Protein AF-X0Y3W0-F1 (afdb_monomer)

Mean predicted aligned error: 3.77 Å

InterPro domains:
  IPR006680 Amidohydrolase-related [PF04909] (28-162)
  IPR032466 Metal-dependent hydrolase [SSF51556] (11-227)

Structure (mmCIF, N/CA/C/O backbone):
data_AF-X0Y3W0-F1
#
_entry.id   AF-X0Y3W0-F1
#
loop_
_atom_site.group_PDB
_atom_site.id
_atom_site.type_symbol
_atom_site.label_atom_id
_atom_site.label_alt_id
_atom_site.label_comp_id
_atom_site.label_asym_id
_atom_site.label_entity_id
_atom_site.label_seq_id
_atom_site.pdbx_PDB_ins_code
_atom_site.Cartn_x
_atom_site.Cartn_y
_atom_site.Cartn_z
_atom_site.occupancy
_atom_site.B_iso_or_equiv
_atom_site.auth_seq_id
_atom_site.auth_comp_id
_atom_site.auth_asym_id
_atom_site.auth_atom_id
_atom_site.pdbx_PDB_model_num
ATOM 1 N N . GLN A 1 1 ? -29.148 -16.672 0.319 1.00 34.66 1 GLN A N 1
ATOM 2 C CA . GLN A 1 1 ? -28.284 -17.815 0.669 1.00 34.66 1 GLN A CA 1
ATOM 3 C C . GLN A 1 1 ? -26.847 -17.320 0.646 1.00 34.66 1 GLN A C 1
ATOM 5 O O . GLN A 1 1 ? -26.258 -17.212 -0.419 1.00 34.66 1 GLN A O 1
ATOM 10 N N . SER A 1 2 ? -26.332 -16.886 1.795 1.00 38.25 2 SER A N 1
ATOM 11 C CA . SER A 1 2 ? -24.936 -16.482 1.954 1.00 38.25 2 SER A CA 1
ATOM 12 C C . SER A 1 2 ? -24.096 -17.747 2.081 1.00 38.25 2 SE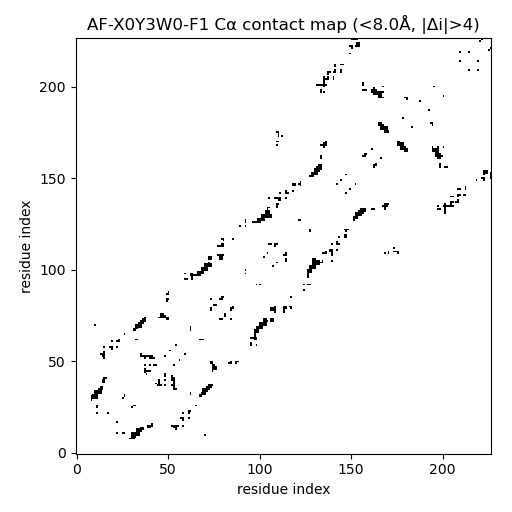R A C 1
ATOM 14 O O . SER A 1 2 ? -24.050 -18.354 3.150 1.00 38.25 2 SER A O 1
ATOM 16 N N . GLY A 1 3 ? -23.489 -18.183 0.979 1.00 35.81 3 GLY A N 1
ATOM 17 C CA . GLY A 1 3 ? -22.426 -19.175 1.046 1.00 35.81 3 GLY A CA 1
ATOM 18 C C . GLY A 1 3 ? -21.292 -18.590 1.878 1.00 35.81 3 GLY A C 1
ATOM 19 O O . GLY A 1 3 ? -20.652 -17.629 1.456 1.00 35.81 3 GLY A O 1
ATOM 20 N N . SER A 1 4 ? -21.087 -19.130 3.075 1.00 45.75 4 SER A N 1
ATOM 21 C CA . SER A 1 4 ? -19.921 -18.871 3.909 1.00 45.75 4 SER A CA 1
ATOM 22 C C . SER A 1 4 ? -18.693 -19.489 3.239 1.00 45.75 4 SER A C 1
ATOM 24 O O . SER A 1 4 ? -18.213 -20.544 3.646 1.00 45.75 4 SER A O 1
ATOM 26 N N . ASN A 1 5 ? -18.192 -18.858 2.180 1.00 46.72 5 ASN A N 1
ATOM 27 C CA . ASN A 1 5 ? -16.811 -19.073 1.779 1.00 46.72 5 ASN A CA 1
ATOM 28 C C . ASN A 1 5 ? -15.950 -18.354 2.818 1.00 46.72 5 ASN A C 1
ATOM 30 O O . ASN A 1 5 ? -15.771 -17.141 2.755 1.00 46.72 5 ASN A O 1
ATOM 34 N N . SER A 1 6 ? -15.448 -19.113 3.793 1.00 60.16 6 SER A N 1
ATOM 35 C CA . SER A 1 6 ? -14.637 -18.636 4.924 1.00 60.16 6 SER A CA 1
ATOM 36 C C . SER A 1 6 ? -13.323 -17.957 4.525 1.00 60.16 6 SER A C 1
ATOM 38 O O . SER A 1 6 ? -12.619 -17.457 5.392 1.00 60.16 6 SER A O 1
ATOM 40 N N . ASN A 1 7 ? -12.986 -17.939 3.231 1.00 69.62 7 ASN A N 1
ATOM 41 C CA . ASN A 1 7 ? -11.697 -17.479 2.716 1.00 69.62 7 ASN A CA 1
ATOM 42 C C . ASN A 1 7 ? -11.820 -16.211 1.853 1.00 69.62 7 ASN A C 1
ATOM 44 O O . ASN A 1 7 ? -10.892 -15.875 1.123 1.00 69.62 7 ASN A O 1
ATOM 48 N N . THR A 1 8 ? -12.963 -15.517 1.872 1.00 79.31 8 THR A N 1
ATOM 49 C CA . THR A 1 8 ? -13.121 -14.239 1.164 1.00 79.31 8 THR A CA 1
ATOM 50 C C . THR A 1 8 ? -13.409 -13.120 2.151 1.00 79.31 8 THR A C 1
ATOM 52 O O . THR A 1 8 ? -14.445 -13.099 2.808 1.00 79.31 8 THR A O 1
ATOM 55 N N . ALA A 1 9 ? -12.480 -12.174 2.214 1.00 87.75 9 ALA A N 1
ATOM 56 C CA . ALA A 1 9 ? -12.571 -10.948 2.986 1.00 87.75 9 ALA A CA 1
ATOM 57 C C . ALA A 1 9 ? -12.855 -9.765 2.053 1.00 87.75 9 ALA A C 1
ATOM 59 O O . ALA A 1 9 ? -12.397 -9.732 0.909 1.00 87.75 9 ALA A O 1
ATOM 60 N N . CYS A 1 10 ? -13.587 -8.768 2.542 1.00 93.19 10 CYS A N 1
ATOM 61 C CA . CYS A 1 10 ? -13.769 -7.506 1.834 1.00 93.19 10 CYS A CA 1
ATOM 62 C C . CYS A 1 10 ? -13.607 -6.326 2.790 1.00 93.19 10 CYS A C 1
ATOM 64 O O . CYS A 1 10 ? -13.924 -6.418 3.977 1.00 93.19 10 CYS A O 1
ATOM 66 N N . TYR A 1 11 ? -13.109 -5.211 2.258 1.00 96.00 11 TYR A N 1
ATOM 67 C CA . TYR A 1 11 ? -13.002 -3.955 2.991 1.00 96.00 11 TYR A CA 1
ATOM 68 C C . TYR A 1 11 ? -14.198 -3.064 2.677 1.00 96.00 11 TYR A C 1
ATOM 70 O O . TYR A 1 11 ? -14.646 -2.983 1.531 1.00 96.00 11 TYR A O 1
ATOM 78 N N . TYR A 1 12 ? -14.705 -2.379 3.694 1.00 97.69 12 TYR A N 1
ATOM 79 C CA . TYR A 1 12 ? -15.799 -1.437 3.545 1.00 97.69 12 TYR A CA 1
ATOM 80 C C . TYR A 1 12 ? -15.253 -0.103 3.025 1.00 97.69 12 TYR A C 1
ATOM 82 O O . TYR A 1 12 ? -14.356 0.488 3.629 1.00 97.69 12 TYR A O 1
ATOM 90 N N . LEU A 1 13 ? -15.761 0.360 1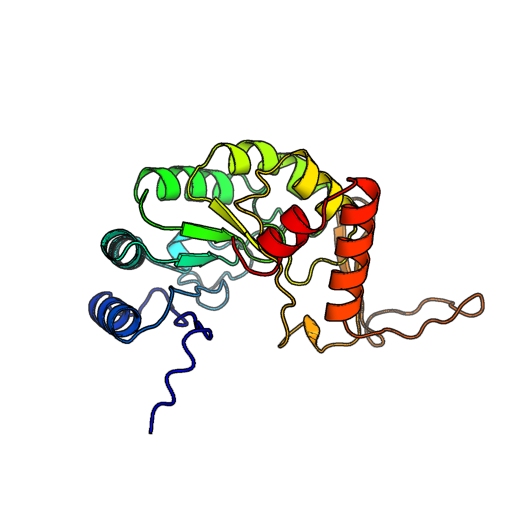.882 1.00 97.31 13 LEU A N 1
ATOM 91 C CA . LEU A 1 13 ? -15.395 1.661 1.325 1.00 97.31 13 LEU A CA 1
ATOM 92 C C . LEU A 1 13 ? -15.916 2.767 2.244 1.00 97.31 13 LEU A C 1
ATOM 94 O O . LEU A 1 13 ? -17.113 2.809 2.523 1.00 97.31 13 LEU A O 1
ATOM 98 N N . VAL A 1 14 ? -15.032 3.664 2.684 1.00 97.56 14 VAL A N 1
ATOM 99 C CA . VAL A 1 14 ? -15.401 4.754 3.597 1.00 97.56 14 VAL A CA 1
ATOM 100 C C . VAL A 1 14 ? -15.043 6.125 3.052 1.00 97.56 14 VAL A C 1
ATOM 102 O O . VAL A 1 14 ? -14.103 6.286 2.271 1.00 97.56 14 VAL A O 1
ATOM 105 N N . ASN A 1 15 ? -15.796 7.118 3.512 1.00 96.94 15 ASN A N 1
ATOM 106 C CA . ASN A 1 15 ? -15.501 8.534 3.351 1.00 96.94 15 ASN A CA 1
ATOM 107 C C . ASN A 1 15 ? -15.607 9.233 4.727 1.00 96.94 15 ASN A C 1
ATOM 109 O O . ASN A 1 15 ? -16.266 8.709 5.635 1.00 96.94 15 ASN A O 1
ATOM 113 N N . PRO A 1 16 ? -14.989 10.410 4.909 1.00 97.00 16 PRO A N 1
ATOM 114 C CA . PRO A 1 16 ? -14.890 11.071 6.212 1.00 97.00 16 PRO A CA 1
ATOM 115 C C . PRO A 1 16 ? -16.226 11.602 6.759 1.00 97.00 16 PRO A C 1
ATOM 117 O O . PRO A 1 16 ? -16.278 12.007 7.914 1.00 97.00 16 PRO A O 1
ATOM 120 N N . GLN A 1 17 ? -17.302 11.617 5.964 1.00 97.12 17 GLN A N 1
ATOM 121 C CA . GLN A 1 17 ? -18.634 12.059 6.399 1.00 97.12 17 GLN A CA 1
ATOM 122 C C . GLN A 1 17 ? -19.494 10.906 6.940 1.00 97.12 17 GLN A C 1
ATOM 124 O O . GLN A 1 17 ? -20.590 11.141 7.444 1.00 97.12 17 GLN A O 1
ATOM 129 N N . MET A 1 18 ? -19.036 9.656 6.812 1.00 97.81 18 MET A N 1
ATOM 130 C CA . MET A 1 18 ? -19.793 8.496 7.280 1.00 97.81 18 MET A CA 1
ATOM 131 C C . MET A 1 18 ? -19.819 8.415 8.804 1.00 97.81 18 MET A C 1
ATOM 133 O O . MET A 1 18 ? -18.784 8.503 9.462 1.00 97.81 18 MET A O 1
ATOM 137 N N . ASP A 1 19 ? -21.009 8.161 9.341 1.00 97.88 19 ASP A N 1
ATOM 138 C CA . ASP A 1 19 ? -21.236 7.961 10.768 1.00 97.88 19 ASP A CA 1
ATOM 139 C C . ASP A 1 19 ? -20.439 6.749 11.317 1.00 97.88 19 ASP A C 1
ATOM 141 O O . ASP A 1 19 ? -20.535 5.646 10.753 1.00 97.88 19 ASP A O 1
ATOM 145 N N . PRO A 1 20 ? -19.696 6.901 12.434 1.00 98.00 20 PRO A N 1
ATOM 146 C CA . PRO A 1 20 ? -18.958 5.805 13.066 1.00 98.00 20 PRO A CA 1
ATOM 147 C C . PRO A 1 20 ? -19.832 4.600 13.450 1.00 98.00 20 PRO A C 1
ATOM 149 O O . PRO A 1 20 ? -19.380 3.456 13.362 1.00 98.00 20 PRO A O 1
ATOM 152 N N . GLY A 1 21 ? -21.100 4.814 13.819 1.00 98.19 21 GLY A N 1
ATOM 153 C CA . GLY A 1 21 ? -22.042 3.733 14.130 1.00 98.19 21 GLY A CA 1
ATOM 154 C C . GLY A 1 21 ? -22.390 2.870 12.913 1.00 98.19 21 GLY A C 1
ATOM 155 O O . GLY A 1 21 ? -22.538 1.650 13.025 1.00 98.19 21 GLY A O 1
ATOM 156 N N . THR A 1 22 ? -22.471 3.475 11.729 1.00 97.81 22 THR A N 1
ATOM 157 C CA . THR A 1 22 ? -22.646 2.756 10.457 1.00 97.81 22 THR A CA 1
ATOM 158 C C . THR A 1 22 ? -21.415 1.920 10.115 1.00 97.81 22 THR A C 1
ATOM 160 O O . THR A 1 22 ? -21.550 0.761 9.720 1.00 97.81 22 THR A O 1
ATOM 163 N N . ILE A 1 23 ? -20.221 2.476 10.326 1.00 98.25 23 ILE A N 1
ATOM 164 C CA . ILE A 1 23 ? -18.946 1.774 10.129 1.00 98.25 23 ILE A CA 1
ATOM 165 C C . ILE A 1 23 ? -18.820 0.578 11.076 1.00 98.25 23 ILE A C 1
ATOM 167 O O . ILE A 1 23 ? -18.512 -0.523 10.620 1.00 98.25 23 ILE A O 1
ATOM 171 N N . ARG A 1 24 ? -19.146 0.754 12.363 1.00 98.50 24 ARG A N 1
ATOM 172 C CA . ARG A 1 24 ? -19.161 -0.336 13.350 1.00 98.50 24 ARG A CA 1
ATOM 173 C C . ARG A 1 24 ? -20.054 -1.487 12.893 1.00 98.50 24 ARG A C 1
ATOM 175 O O . ARG A 1 24 ? -19.597 -2.622 12.809 1.00 98.50 24 ARG A O 1
ATOM 182 N N . LYS A 1 25 ? -21.294 -1.178 12.500 1.00 98.19 25 LYS A N 1
ATOM 183 C CA . LYS A 1 25 ? -22.244 -2.178 11.985 1.00 98.19 25 LYS A CA 1
ATOM 184 C C . LYS A 1 25 ? -21.728 -2.889 10.735 1.00 98.19 25 LYS A C 1
ATOM 186 O O . LYS A 1 25 ? -22.046 -4.058 10.543 1.00 98.19 25 LYS A O 1
ATOM 191 N N . ALA A 1 26 ? -20.988 -2.209 9.858 1.00 97.31 26 ALA A N 1
ATOM 192 C CA . ALA A 1 26 ? -20.392 -2.846 8.686 1.00 97.31 26 ALA A CA 1
ATOM 193 C C . ALA A 1 26 ? -19.321 -3.866 9.102 1.00 97.31 26 ALA A C 1
ATOM 195 O O . ALA A 1 26 ? -19.385 -5.019 8.683 1.00 97.31 26 ALA A O 1
ATOM 196 N N . LEU A 1 27 ? -18.394 -3.485 9.981 1.00 97.06 27 LEU A N 1
ATOM 197 C CA . LEU A 1 27 ? -17.348 -4.388 10.472 1.00 97.06 27 LEU A CA 1
ATOM 198 C C . LEU A 1 27 ? -17.937 -5.599 11.220 1.00 97.06 27 LEU A C 1
ATOM 200 O O . LEU A 1 27 ? -17.580 -6.736 10.925 1.00 97.06 27 LEU A O 1
ATOM 204 N N . GLU A 1 28 ? -18.937 -5.389 12.079 1.00 96.00 28 GLU A N 1
ATOM 205 C CA . GLU A 1 28 ? -19.652 -6.469 12.787 1.00 96.00 28 GLU A CA 1
ATOM 206 C C . GLU A 1 28 ? -20.421 -7.418 11.850 1.00 96.00 28 GLU A C 1
ATOM 208 O O . GLU A 1 28 ? -20.660 -8.576 12.189 1.00 96.00 28 GLU A O 1
ATOM 213 N N . ARG A 1 29 ? -20.792 -6.961 10.646 1.00 94.44 29 ARG A N 1
ATOM 214 C CA . ARG A 1 29 ? -21.433 -7.789 9.607 1.00 94.44 29 ARG A CA 1
ATOM 215 C C . ARG A 1 29 ? -20.446 -8.640 8.803 1.00 94.44 29 ARG A C 1
ATOM 217 O O . ARG A 1 29 ? -20.887 -9.372 7.918 1.00 94.44 29 ARG A O 1
ATOM 224 N N . GLY A 1 30 ? -19.148 -8.557 9.093 1.00 93.94 30 GLY A N 1
ATOM 225 C CA . GLY A 1 30 ? -18.118 -9.411 8.499 1.00 93.94 30 GLY A CA 1
ATOM 226 C C . GLY A 1 30 ? -17.189 -8.722 7.499 1.00 93.94 30 GLY A C 1
ATOM 227 O O . GLY A 1 30 ? -16.416 -9.409 6.835 1.00 93.94 30 GLY A O 1
ATOM 228 N N . PHE A 1 31 ? -17.226 -7.390 7.376 1.00 96.88 31 PHE A N 1
ATOM 229 C CA . PHE A 1 31 ? -16.164 -6.674 6.661 1.00 96.88 31 PHE A CA 1
ATOM 230 C C . PHE A 1 31 ? -14.860 -6.742 7.465 1.00 96.88 31 PHE A C 1
ATOM 232 O O . PHE A 1 31 ? -14.848 -6.523 8.673 1.00 96.88 31 PHE A O 1
ATOM 239 N N . SER A 1 32 ? -13.743 -7.000 6.790 1.00 96.19 32 SER A N 1
ATOM 240 C CA . SER A 1 32 ? -12.442 -7.230 7.437 1.00 96.19 32 SER A CA 1
ATOM 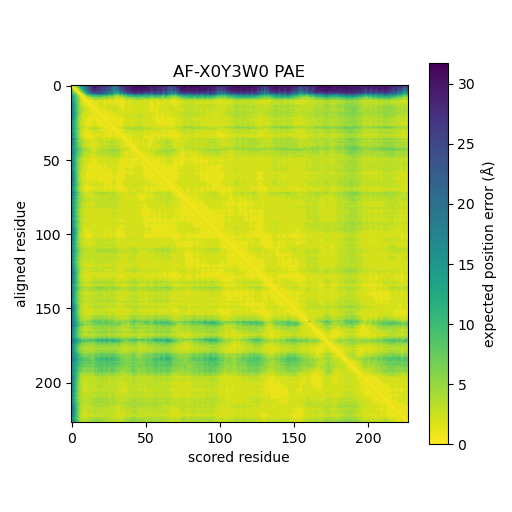241 C C . SER A 1 32 ? -11.677 -5.948 7.764 1.00 96.19 32 SER A C 1
ATOM 243 O O . SER A 1 32 ? -10.553 -6.010 8.257 1.00 96.19 32 SER A O 1
ATOM 245 N N . GLY A 1 33 ? -12.256 -4.788 7.460 1.00 97.81 33 GLY A N 1
ATOM 246 C CA . GLY A 1 33 ? -11.642 -3.490 7.686 1.00 97.81 33 GLY A CA 1
ATOM 247 C C . GLY A 1 33 ? -12.216 -2.410 6.783 1.00 97.81 33 GLY A C 1
ATOM 248 O O . GLY A 1 33 ? -13.216 -2.620 6.092 1.00 97.81 33 GLY A O 1
ATOM 249 N N . LEU A 1 34 ? -11.552 -1.261 6.763 1.00 98.50 34 LEU A N 1
ATOM 250 C CA . LEU A 1 34 ? -11.954 -0.086 6.001 1.00 98.50 34 LEU A CA 1
ATOM 251 C C . LEU A 1 34 ? -10.995 0.193 4.851 1.00 98.50 34 LEU A C 1
ATOM 253 O O . LEU A 1 34 ? -9.788 -0.048 4.930 1.00 98.50 34 LEU A O 1
ATOM 257 N N . LYS A 1 35 ? -11.546 0.768 3.787 1.00 97.75 35 LYS A N 1
ATOM 258 C CA . LYS A 1 35 ? -10.800 1.238 2.627 1.00 97.75 35 LYS A CA 1
ATOM 259 C C . LYS A 1 35 ? -11.099 2.720 2.381 1.00 97.75 35 LYS A C 1
ATOM 261 O O . LYS A 1 35 ? -12.033 3.035 1.644 1.00 97.75 35 LYS A O 1
ATOM 266 N N . PRO A 1 36 ? -10.335 3.643 2.989 1.00 97.44 36 PRO A N 1
ATOM 267 C CA . PRO A 1 36 ? -10.385 5.052 2.624 1.00 97.44 36 PRO A CA 1
ATOM 268 C C . PRO A 1 36 ? -9.638 5.305 1.307 1.00 97.44 36 PRO A C 1
ATOM 270 O O . PRO A 1 36 ? -8.671 4.613 0.970 1.00 97.44 36 PRO A O 1
ATOM 273 N N . TYR A 1 37 ? -10.062 6.330 0.569 1.00 94.38 37 TYR A N 1
ATOM 274 C CA . TYR A 1 37 ? -9.392 6.787 -0.650 1.00 94.38 37 TYR A CA 1
ATOM 275 C C . TYR A 1 37 ? -9.238 8.305 -0.654 1.00 94.38 37 TYR A C 1
ATOM 277 O O . TYR A 1 37 ? -10.172 9.029 -0.325 1.00 94.38 37 TYR A O 1
ATOM 285 N N . ARG A 1 38 ? -8.101 8.784 -1.173 1.00 95.25 38 ARG A N 1
ATOM 286 C CA . ARG A 1 38 ? -7.814 10.215 -1.393 1.00 95.25 38 ARG A CA 1
ATOM 287 C C . ARG A 1 38 ? -8.871 10.963 -2.211 1.00 95.25 38 ARG A C 1
ATOM 289 O O . ARG A 1 38 ? -9.030 12.165 -2.052 1.00 95.25 38 ARG A O 1
ATOM 296 N N . PHE A 1 39 ? -9.628 10.254 -3.052 1.00 94.62 39 PHE A N 1
ATOM 297 C CA . PHE A 1 39 ? -10.747 10.823 -3.812 1.00 94.62 39 PHE A CA 1
ATOM 298 C C . PHE A 1 39 ? -11.910 11.295 -2.930 1.00 94.62 39 PHE A C 1
ATOM 300 O O . PHE A 1 39 ? -12.685 12.139 -3.362 1.00 94.62 39 PHE A O 1
ATOM 307 N N . PHE A 1 40 ? -12.016 10.775 -1.707 1.00 96.12 40 PHE A N 1
ATOM 308 C CA . PHE A 1 40 ? -13.005 11.187 -0.714 1.00 96.12 40 PHE A CA 1
ATOM 309 C C . PHE A 1 40 ? -12.441 12.169 0.313 1.00 96.12 40 PHE A C 1
ATOM 311 O O . PHE A 1 40 ? -13.063 12.375 1.352 1.00 96.12 40 PHE A O 1
ATOM 318 N N . SER A 1 41 ? -11.266 12.757 0.056 1.00 96.62 41 SER A N 1
ATOM 319 C CA . SER A 1 41 ? -10.692 13.758 0.951 1.00 96.62 41 SER A CA 1
ATOM 320 C C . SER A 1 41 ? -11.707 14.862 1.242 1.00 96.62 41 SER A C 1
ATOM 322 O O . SER A 1 41 ? -12.230 15.490 0.318 1.00 96.62 41 SER A O 1
ATOM 324 N N . LYS A 1 42 ? -11.929 15.160 2.525 1.00 96.25 42 LYS A N 1
ATOM 325 C CA . LYS A 1 42 ? -12.803 16.268 2.944 1.00 96.25 42 LYS A CA 1
ATOM 326 C C . LYS A 1 42 ? -12.309 17.641 2.472 1.00 96.25 42 LYS A C 1
ATOM 328 O O . LYS A 1 42 ? -13.093 18.581 2.438 1.00 96.25 42 LYS A O 1
ATOM 333 N N . THR A 1 43 ? -11.027 17.763 2.114 1.00 95.69 43 THR A N 1
ATOM 334 C CA . THR A 1 43 ? -10.443 19.002 1.573 1.00 95.69 43 THR A CA 1
ATOM 335 C C . THR A 1 43 ? -10.697 19.177 0.076 1.00 95.69 43 THR A C 1
ATOM 337 O O . THR A 1 43 ? -10.478 20.261 -0.453 1.00 95.69 43 THR A O 1
ATOM 340 N N . GLY A 1 44 ? -11.104 18.115 -0.630 1.00 94.31 44 GLY A N 1
ATOM 341 C CA . GLY A 1 44 ? -11.173 18.076 -2.094 1.00 94.31 44 GLY A CA 1
ATOM 342 C C . GLY A 1 44 ? -9.811 17.942 -2.796 1.00 94.31 44 GLY A C 1
ATOM 343 O O . GLY A 1 44 ? -9.770 17.540 -3.958 1.00 94.31 44 GLY A O 1
ATOM 344 N N . ASP A 1 45 ? -8.692 18.197 -2.107 1.00 96.19 45 ASP A N 1
ATOM 345 C CA . ASP A 1 45 ? -7.344 18.028 -2.660 1.00 96.19 45 ASP A CA 1
ATOM 346 C C . ASP A 1 45 ? -6.884 16.572 -2.531 1.00 96.19 45 ASP A C 1
ATOM 348 O O . ASP A 1 45 ? -6.248 16.164 -1.558 1.00 96.19 45 ASP A O 1
ATOM 352 N N . ARG A 1 46 ? -7.190 15.770 -3.550 1.00 95.50 46 ARG A N 1
ATOM 353 C CA . ARG A 1 46 ? -6.780 14.362 -3.603 1.00 95.50 46 ARG A CA 1
ATOM 354 C C . ARG A 1 46 ? -5.265 14.162 -3.692 1.00 95.50 46 ARG A C 1
ATOM 356 O O . ARG A 1 46 ? -4.826 13.029 -3.515 1.00 95.50 46 ARG A O 1
ATOM 363 N N . ASP A 1 47 ? -4.485 15.177 -4.054 1.00 96.44 47 ASP A N 1
ATOM 364 C CA . ASP A 1 47 ? -3.059 15.040 -4.366 1.00 96.44 47 ASP A CA 1
ATOM 365 C C . ASP A 1 47 ? -2.163 15.514 -3.211 1.00 96.44 47 ASP A C 1
ATOM 367 O O . ASP A 1 47 ? -1.024 15.053 -3.130 1.00 96.44 47 ASP A O 1
ATOM 371 N N . ASN A 1 48 ? -2.690 16.300 -2.257 1.00 97.50 48 ASN A N 1
ATOM 372 C CA . ASN A 1 48 ? -1.977 16.696 -1.032 1.00 97.50 48 ASN A CA 1
ATOM 373 C C . ASN A 1 48 ? -2.705 16.434 0.302 1.00 97.50 48 ASN A C 1
ATOM 375 O O . ASN A 1 48 ? -2.192 16.845 1.347 1.00 97.50 48 ASN A O 1
ATOM 379 N N . CYS A 1 49 ? -3.854 15.751 0.319 1.00 97.50 49 CYS A N 1
ATOM 380 C CA . CYS A 1 49 ? -4.582 15.473 1.565 1.00 97.50 49 CYS A CA 1
ATOM 381 C C . CYS A 1 49 ? -3.796 14.646 2.600 1.00 97.50 49 CYS A C 1
ATOM 383 O O . CYS A 1 49 ? -2.953 13.809 2.267 1.00 97.50 49 CYS A O 1
ATOM 385 N N . ARG A 1 50 ? -4.130 14.854 3.873 1.00 98.00 50 ARG A N 1
ATOM 386 C CA . ARG A 1 50 ? -3.624 14.113 5.036 1.00 98.00 50 ARG A CA 1
ATOM 387 C C . ARG A 1 50 ? -4.362 12.782 5.188 1.00 98.00 50 ARG A C 1
ATOM 389 O O . ARG A 1 50 ? -5.439 12.585 4.618 1.00 98.00 50 ARG A O 1
ATOM 396 N N . ILE A 1 51 ? -3.836 11.870 6.008 1.00 98.25 51 ILE A N 1
ATOM 397 C CA . ILE A 1 51 ? -4.527 10.598 6.296 1.00 98.25 51 ILE A CA 1
ATOM 398 C C . ILE A 1 51 ? -5.905 10.877 6.915 1.00 98.25 51 ILE A C 1
ATOM 400 O O . ILE A 1 51 ? -6.913 10.316 6.478 1.00 98.25 51 ILE A O 1
ATOM 404 N N . THR A 1 52 ? -5.964 11.826 7.852 1.00 98.00 52 THR A N 1
ATOM 405 C CA . THR A 1 52 ? -7.190 12.200 8.573 1.00 98.00 52 THR A CA 1
ATOM 406 C C . THR A 1 52 ? -8.175 13.062 7.773 1.00 98.00 52 THR A C 1
ATOM 408 O O . THR A 1 52 ? -9.251 13.430 8.263 1.00 98.00 52 THR A O 1
ATOM 411 N N . ASP A 1 53 ? -7.837 13.386 6.525 1.00 98.12 53 ASP A N 1
ATOM 412 C CA . ASP A 1 53 ? -8.778 13.974 5.573 1.00 98.12 53 ASP A CA 1
ATOM 413 C C . ASP A 1 53 ? -9.586 12.902 4.839 1.00 98.12 53 ASP A C 1
ATOM 415 O O . ASP A 1 53 ? -10.679 13.198 4.360 1.00 98.12 53 ASP A O 1
ATOM 419 N N . MET A 1 54 ? -9.069 11.671 4.762 1.00 98.12 54 MET A N 1
ATOM 420 C CA . MET A 1 54 ? -9.716 10.533 4.098 1.00 98.12 54 MET A CA 1
ATOM 421 C C . MET A 1 54 ? -10.515 9.655 5.070 1.00 98.12 54 MET A C 1
ATOM 423 O O . MET A 1 54 ? -11.462 8.989 4.656 1.00 98.12 54 MET A O 1
ATOM 427 N N . ILE A 1 55 ? -10.109 9.624 6.342 1.00 98.38 55 ILE A N 1
ATOM 428 C CA . ILE A 1 55 ? -10.731 8.843 7.416 1.00 98.38 55 ILE A CA 1
ATOM 429 C C . ILE A 1 55 ? -10.583 9.593 8.743 1.00 98.38 55 ILE A C 1
ATOM 431 O O . ILE A 1 55 ? -9.485 10.011 9.095 1.00 98.38 55 ILE A O 1
ATOM 435 N N . THR A 1 56 ? -11.667 9.816 9.481 1.00 98.38 56 THR A N 1
ATOM 436 C CA . THR A 1 56 ? -11.593 10.604 10.726 1.00 98.38 56 THR A CA 1
ATOM 437 C C . THR A 1 56 ? -11.050 9.772 11.885 1.00 98.38 56 THR A C 1
ATOM 439 O O . THR A 1 56 ? -11.116 8.548 11.879 1.00 98.38 56 THR A O 1
ATOM 442 N N . GLU A 1 57 ? -10.539 10.427 12.926 1.00 98.62 57 GLU A N 1
ATOM 443 C CA . GLU A 1 57 ? -10.067 9.720 14.122 1.00 98.62 57 GLU A CA 1
ATOM 444 C C . GLU A 1 57 ? -11.179 8.965 14.863 1.00 98.62 57 GLU A C 1
ATOM 446 O O . GLU A 1 57 ? -10.928 7.890 15.394 1.00 98.62 57 GLU A O 1
ATOM 451 N N . GLU A 1 58 ? -12.417 9.458 14.823 1.00 98.50 58 GLU A N 1
ATOM 452 C CA . GLU A 1 58 ? -13.583 8.735 15.348 1.00 98.50 58 GLU A CA 1
ATOM 453 C C . GLU A 1 58 ? -13.820 7.424 14.586 1.00 98.50 58 GLU A C 1
ATOM 455 O O . GLU A 1 58 ? -14.120 6.395 15.186 1.00 98.50 58 GLU A O 1
ATOM 460 N N . GLN A 1 59 ? -13.633 7.436 13.262 1.00 98.69 59 GLN A N 1
ATOM 461 C CA . GLN A 1 59 ? -13.727 6.233 12.437 1.00 98.69 59 GLN A CA 1
ATOM 462 C C . GLN A 1 59 ? -12.564 5.273 12.714 1.00 98.69 59 GLN A C 1
ATOM 464 O O . GLN A 1 59 ? -12.791 4.070 12.811 1.00 98.69 59 GLN A O 1
ATOM 469 N N . ILE A 1 60 ? -11.337 5.783 12.882 1.00 98.81 60 ILE A N 1
ATOM 470 C CA . ILE A 1 60 ? -10.165 4.962 13.238 1.00 98.81 60 ILE A CA 1
ATOM 471 C C . ILE A 1 60 ? -10.362 4.309 14.611 1.00 98.81 60 ILE A C 1
ATOM 473 O O . ILE A 1 60 ? -10.087 3.122 14.747 1.00 98.81 60 ILE A O 1
ATOM 477 N N . SER A 1 61 ? -10.912 5.030 15.592 1.00 98.81 61 SER A N 1
ATOM 478 C CA . SER A 1 61 ? -11.220 4.482 16.919 1.00 98.81 61 SER A CA 1
ATOM 479 C C . SER A 1 61 ? -12.158 3.276 16.848 1.00 98.81 61 SER A C 1
ATOM 481 O O . SER A 1 61 ? -11.972 2.318 17.585 1.00 98.81 61 SER A O 1
ATOM 483 N N . VAL A 1 62 ? -13.136 3.273 15.933 1.00 98.69 62 VAL A N 1
ATOM 484 C CA . VAL A 1 62 ? -14.004 2.100 15.726 1.00 98.69 62 VAL A CA 1
ATOM 485 C C . VAL A 1 62 ? -13.217 0.902 15.190 1.00 98.69 62 VAL A C 1
ATOM 487 O O . VAL A 1 62 ? -13.499 -0.234 15.568 1.00 98.69 62 VAL A O 1
ATOM 490 N N . VAL A 1 63 ? -12.244 1.134 14.305 1.00 98.62 63 VAL A N 1
ATOM 491 C CA . VAL A 1 63 ? -11.376 0.065 13.784 1.00 98.62 63 VAL A CA 1
ATOM 492 C C . VAL A 1 63 ? -10.471 -0.486 14.883 1.00 98.62 63 VAL A C 1
ATOM 494 O O . VAL A 1 63 ? -10.281 -1.699 14.935 1.00 98.62 63 VAL A O 1
ATOM 497 N N . ASP A 1 64 ? -9.949 0.388 15.746 1.00 98.81 64 ASP A N 1
ATOM 498 C CA . ASP A 1 64 ? -9.103 0.034 16.890 1.00 98.81 64 ASP A CA 1
ATOM 499 C C . ASP A 1 64 ? -9.867 -0.840 17.889 1.00 98.81 64 ASP A C 1
ATOM 501 O O . ASP A 1 64 ? -9.451 -1.964 18.166 1.00 98.81 64 ASP A O 1
ATOM 505 N N . ASP A 1 65 ? -11.063 -0.402 18.300 1.00 98.56 65 ASP A N 1
ATOM 506 C CA . ASP A 1 65 ? -11.956 -1.152 19.194 1.00 98.56 65 ASP A CA 1
ATOM 507 C C . ASP A 1 65 ? -12.253 -2.570 18.678 1.00 98.56 65 ASP A C 1
ATOM 509 O O . ASP A 1 65 ? -12.427 -3.511 19.453 1.00 98.56 65 ASP A O 1
ATOM 513 N N . LEU A 1 66 ? -12.356 -2.715 17.354 1.00 98.25 66 LEU A N 1
ATOM 514 C CA . LEU A 1 66 ? -12.668 -3.972 16.676 1.00 98.25 66 LEU A CA 1
ATOM 515 C C . LEU A 1 66 ? -11.423 -4.717 16.171 1.00 98.25 66 LEU A C 1
ATOM 517 O O . LEU A 1 66 ? -11.569 -5.756 15.525 1.00 98.25 66 LEU A O 1
ATOM 521 N N . LYS A 1 67 ? -10.216 -4.209 16.455 1.00 98.12 67 LYS A N 1
ATOM 522 C CA . LYS A 1 67 ? -8.917 -4.802 16.085 1.00 98.12 67 LYS A CA 1
ATOM 523 C C . LYS A 1 67 ? -8.815 -5.153 14.602 1.00 98.12 67 LYS A C 1
ATOM 525 O O . LYS A 1 67 ? -8.365 -6.236 14.212 1.00 98.12 67 LYS A O 1
ATOM 530 N N . SER A 1 68 ? -9.330 -4.255 13.770 1.00 97.69 68 SER A N 1
ATOM 531 C CA . SER A 1 68 ? -9.539 -4.488 12.345 1.00 97.69 68 SER A CA 1
ATOM 532 C C . SER A 1 68 ? -8.493 -3.752 11.493 1.00 97.69 68 SER A C 1
ATOM 534 O O . SER A 1 68 ? -7.486 -3.242 11.991 1.00 97.69 68 SER A O 1
ATOM 536 N N . ILE A 1 69 ? -8.674 -3.762 10.173 1.00 98.50 69 ILE A N 1
ATOM 537 C CA . ILE A 1 69 ? -7.670 -3.301 9.207 1.00 98.50 69 ILE A CA 1
ATOM 538 C C . ILE A 1 69 ? -8.082 -1.957 8.601 1.00 98.50 69 ILE A C 1
ATOM 540 O O . ILE A 1 69 ? -9.252 -1.725 8.301 1.00 98.50 69 ILE A O 1
ATOM 544 N N . ILE A 1 70 ? -7.105 -1.098 8.320 1.00 98.75 70 ILE A N 1
ATOM 545 C CA . ILE A 1 70 ? -7.259 0.026 7.387 1.00 98.75 70 ILE A CA 1
ATOM 546 C C . ILE A 1 70 ? -6.341 -0.225 6.195 1.00 98.75 70 ILE A C 1
ATOM 548 O O . ILE A 1 70 ? -5.122 -0.119 6.316 1.00 98.75 70 ILE A O 1
ATOM 552 N N . LEU A 1 71 ? -6.916 -0.531 5.027 1.00 98.25 71 LEU A N 1
ATOM 553 C CA . LEU A 1 71 ? -6.167 -0.647 3.773 1.00 98.25 71 LEU A CA 1
ATOM 554 C C . LEU A 1 71 ? -5.926 0.758 3.198 1.00 98.25 71 LEU A C 1
ATOM 556 O O . LEU A 1 71 ? -6.700 1.284 2.394 1.00 98.25 71 LEU A O 1
ATOM 560 N N . LEU A 1 72 ? -4.843 1.389 3.628 1.00 97.81 72 LEU A N 1
ATOM 561 C CA . LEU A 1 72 ? -4.567 2.800 3.412 1.00 97.81 72 LEU A CA 1
ATOM 562 C C . LEU A 1 72 ? -3.932 3.067 2.040 1.00 97.81 72 LEU A C 1
ATOM 564 O O . LEU A 1 72 ? -2.906 2.492 1.677 1.00 97.81 72 LEU A O 1
ATOM 568 N N . HIS A 1 73 ? -4.529 3.993 1.290 1.00 94.62 73 HIS A N 1
ATOM 569 C CA . HIS A 1 73 ? -3.935 4.581 0.091 1.00 94.62 73 HIS A CA 1
ATOM 570 C C . HIS A 1 73 ? -3.538 6.033 0.385 1.00 94.62 73 HIS A C 1
ATOM 572 O O . HIS A 1 73 ? -4.412 6.871 0.586 1.00 94.62 73 HIS A O 1
ATOM 578 N N . VAL A 1 74 ? -2.234 6.325 0.429 1.00 96.00 74 VAL A N 1
ATOM 579 C CA . VAL A 1 74 ? -1.726 7.656 0.801 1.00 96.00 74 VAL A CA 1
ATOM 580 C C . VAL A 1 74 ? -1.652 8.639 -0.362 1.00 96.00 74 VAL A C 1
ATOM 582 O O . VAL A 1 74 ? -1.429 8.270 -1.517 1.00 96.00 74 VAL A O 1
ATOM 585 N N . SER A 1 75 ? -1.810 9.917 -0.034 1.00 96.62 75 SER A N 1
ATOM 586 C CA . SER A 1 75 ? -1.657 11.035 -0.964 1.00 96.62 75 SER A CA 1
ATOM 587 C C . SER A 1 75 ? -0.204 11.536 -1.023 1.00 96.62 75 SER A C 1
ATOM 589 O O . SER A 1 75 ? 0.692 10.867 -0.504 1.00 96.62 75 SER A O 1
ATOM 591 N N . LYS A 1 76 ? 0.019 12.700 -1.648 1.00 96.88 76 LYS A N 1
ATOM 592 C CA . LYS A 1 76 ? 1.298 13.419 -1.791 1.00 96.88 76 LYS A CA 1
ATOM 593 C C . LYS A 1 76 ? 2.251 12.813 -2.812 1.00 96.88 76 LYS A C 1
ATOM 595 O O . LYS A 1 76 ? 2.207 11.617 -3.108 1.00 96.88 76 LYS A O 1
ATOM 600 N N . ALA A 1 77 ? 3.103 13.657 -3.389 1.00 95.69 77 ALA A N 1
ATOM 601 C CA . ALA A 1 77 ? 4.036 13.261 -4.445 1.00 95.69 77 ALA A CA 1
ATOM 602 C C . ALA A 1 77 ? 5.091 12.258 -3.949 1.00 95.69 77 ALA A C 1
ATOM 604 O O . ALA A 1 77 ? 5.431 11.313 -4.656 1.00 95.69 77 ALA A O 1
ATOM 605 N N . ASN A 1 78 ? 5.550 12.421 -2.704 1.00 96.81 78 ASN A N 1
ATOM 606 C CA . ASN A 1 78 ? 6.552 11.551 -2.089 1.00 96.81 78 ASN A CA 1
ATOM 607 C C . ASN A 1 78 ? 5.955 10.296 -1.430 1.00 96.81 78 ASN A C 1
ATOM 609 O O . ASN A 1 78 ? 6.684 9.553 -0.775 1.00 96.81 78 ASN A O 1
ATOM 613 N N . ALA A 1 79 ? 4.657 10.021 -1.616 1.00 96.94 79 ALA A N 1
ATOM 614 C CA . ALA A 1 79 ? 3.994 8.853 -1.038 1.00 96.94 79 ALA A CA 1
ATOM 615 C C . ALA A 1 79 ? 4.228 8.765 0.485 1.00 96.94 79 ALA A C 1
ATOM 617 O O . ALA A 1 79 ? 4.210 9.786 1.172 1.00 96.94 79 ALA A O 1
ATOM 618 N N . MET A 1 80 ? 4.470 7.574 1.037 1.00 98.19 80 MET A N 1
ATOM 619 C CA . MET A 1 80 ? 4.779 7.423 2.463 1.00 98.19 80 MET A CA 1
ATOM 620 C C . MET A 1 80 ? 6.163 7.961 2.862 1.00 98.19 80 MET A C 1
ATOM 622 O O . MET A 1 80 ? 6.482 7.988 4.038 1.00 98.19 80 MET A O 1
ATOM 626 N N . ALA A 1 81 ? 7.005 8.395 1.920 1.00 97.81 81 ALA A N 1
ATOM 627 C CA . ALA A 1 81 ? 8.247 9.098 2.250 1.00 97.81 81 ALA A CA 1
ATOM 628 C C . ALA A 1 81 ? 8.034 10.584 2.563 1.00 97.81 81 ALA A C 1
ATOM 630 O O . ALA A 1 81 ? 8.980 11.275 2.933 1.00 97.81 81 ALA A O 1
ATOM 631 N N . ASP A 1 82 ? 6.815 11.082 2.375 1.00 98.44 82 ASP A N 1
ATOM 632 C CA . ASP A 1 82 ? 6.450 12.433 2.755 1.00 98.44 82 ASP A CA 1
ATOM 633 C C . ASP A 1 82 ? 6.438 12.589 4.286 1.00 98.44 82 ASP A C 1
ATOM 635 O O . ASP A 1 82 ? 5.864 11.758 4.996 1.00 98.44 82 ASP A O 1
ATOM 639 N N . GLU A 1 83 ? 7.069 13.651 4.794 1.00 98.06 83 GLU A N 1
ATOM 640 C CA . GLU A 1 83 ? 7.215 13.900 6.236 1.00 98.06 83 GLU A CA 1
ATOM 641 C C . GLU A 1 83 ? 5.863 13.976 6.943 1.00 98.06 83 GLU A C 1
ATOM 643 O O . GLU A 1 83 ? 5.697 13.463 8.049 1.00 98.06 83 GLU A O 1
ATOM 648 N N . GLU A 1 84 ? 4.870 14.560 6.276 1.00 98.25 84 GLU A N 1
ATOM 649 C CA . GLU A 1 84 ? 3.534 14.708 6.814 1.00 98.25 84 GLU A CA 1
ATOM 650 C C . GLU A 1 84 ? 2.804 13.360 6.909 1.00 98.25 84 GLU A C 1
ATOM 652 O O . GLU A 1 84 ? 2.129 13.109 7.913 1.00 98.25 84 GLU A O 1
ATOM 657 N N . ASN A 1 85 ? 2.961 12.487 5.909 1.00 98.50 85 ASN A N 1
ATOM 658 C CA . ASN A 1 85 ? 2.393 11.138 5.939 1.00 98.50 85 ASN A CA 1
ATOM 659 C C . ASN A 1 85 ? 3.054 10.276 7.023 1.00 98.50 85 ASN A C 1
ATOM 661 O O . ASN A 1 85 ? 2.346 9.570 7.739 1.00 98.50 85 ASN A O 1
ATOM 665 N N . LEU A 1 86 ? 4.382 10.357 7.178 1.00 98.38 86 LEU A N 1
ATOM 666 C CA . LEU A 1 86 ? 5.105 9.650 8.242 1.00 98.38 86 LEU A CA 1
ATOM 667 C C . LEU A 1 86 ? 4.668 10.119 9.625 1.00 98.38 86 LEU A C 1
ATOM 669 O O . LEU A 1 86 ? 4.338 9.289 10.464 1.00 98.38 86 LEU A O 1
ATOM 673 N N . ALA A 1 87 ? 4.599 11.434 9.840 1.00 98.44 87 ALA A N 1
ATOM 674 C CA . ALA A 1 87 ? 4.177 11.998 11.117 1.00 98.44 87 ALA A CA 1
ATOM 675 C C . ALA A 1 87 ? 2.735 11.601 11.475 1.00 98.44 87 ALA A C 1
ATOM 677 O O . ALA A 1 87 ? 2.450 11.278 12.630 1.00 98.44 87 ALA A O 1
ATOM 678 N N . ASP A 1 88 ? 1.819 11.592 10.498 1.00 98.44 88 ASP A N 1
ATOM 679 C CA . ASP A 1 88 ? 0.465 11.081 10.723 1.00 98.44 88 ASP A CA 1
ATOM 680 C C . ASP A 1 88 ? 0.480 9.594 11.068 1.00 98.44 88 ASP A C 1
ATOM 682 O O . ASP A 1 88 ? -0.166 9.196 12.035 1.00 98.44 88 ASP A O 1
ATOM 686 N N . LEU A 1 89 ? 1.203 8.774 10.303 1.00 98.19 89 LEU A N 1
ATOM 687 C CA . LEU A 1 89 ? 1.212 7.331 10.507 1.00 98.19 89 LEU A CA 1
ATOM 688 C C . LEU A 1 89 ? 1.836 6.951 11.853 1.00 98.19 89 LEU A C 1
ATOM 690 O O . LEU A 1 89 ? 1.249 6.141 12.558 1.00 98.19 89 LEU A O 1
ATOM 694 N N . GLU A 1 90 ? 2.960 7.556 12.242 1.00 98.44 90 GLU A N 1
ATOM 695 C CA . GLU A 1 90 ? 3.606 7.346 13.548 1.00 98.44 90 GLU A CA 1
ATOM 696 C C . GLU A 1 90 ? 2.649 7.701 14.698 1.00 98.44 90 GLU A C 1
ATOM 698 O O . GLU A 1 90 ? 2.438 6.909 15.622 1.00 98.44 90 GLU A O 1
ATOM 703 N N . ARG A 1 91 ? 1.998 8.868 14.616 1.00 98.69 91 ARG A N 1
ATOM 704 C CA . ARG A 1 91 ? 1.035 9.324 15.626 1.00 98.69 91 ARG A CA 1
ATOM 705 C C . ARG A 1 91 ? -0.191 8.415 15.711 1.00 98.69 91 ARG A C 1
ATOM 707 O O . ARG A 1 91 ? -0.621 8.080 16.813 1.00 98.69 91 ARG A O 1
ATOM 714 N N . LEU A 1 92 ? -0.773 8.043 14.571 1.00 98.75 92 LEU A N 1
ATOM 715 C CA . LEU A 1 92 ? -1.973 7.204 14.506 1.00 98.75 92 LEU A CA 1
ATOM 716 C C . LEU A 1 92 ? -1.673 5.760 14.917 1.00 98.75 92 LEU A C 1
ATOM 718 O O . LEU A 1 92 ? -2.453 5.184 15.661 1.00 98.75 92 LEU A O 1
ATOM 722 N N . SER A 1 93 ? -0.534 5.209 14.497 1.00 98.31 93 SER A N 1
ATOM 723 C CA . SER A 1 93 ? -0.052 3.878 14.889 1.00 98.31 93 SER A CA 1
ATOM 724 C C . SER A 1 93 ? 0.113 3.762 16.404 1.00 98.31 93 SER A C 1
ATOM 726 O O . SER A 1 93 ? -0.308 2.766 16.985 1.00 98.31 93 SER A O 1
ATOM 728 N N . SER A 1 94 ? 0.662 4.800 17.044 1.00 98.44 94 SER A N 1
ATOM 729 C CA . SER A 1 94 ? 0.827 4.858 18.500 1.00 98.44 94 SER A CA 1
ATOM 730 C C . SER A 1 94 ? -0.501 5.052 19.240 1.00 98.44 94 SER A C 1
ATOM 732 O O . SER A 1 94 ? -0.749 4.409 20.258 1.00 98.44 94 SER A O 1
ATOM 734 N N . LYS A 1 95 ? -1.381 5.922 18.724 1.00 98.81 95 LYS A N 1
ATOM 735 C CA . LYS A 1 95 ? -2.681 6.215 19.346 1.00 98.81 95 LYS A CA 1
ATOM 736 C C . LYS A 1 95 ? -3.690 5.068 19.208 1.00 98.81 95 LYS A C 1
ATOM 738 O O . LYS A 1 95 ? -4.511 4.904 20.104 1.00 98.81 95 LYS A O 1
ATOM 743 N N . TYR A 1 96 ? -3.626 4.317 18.110 1.00 98.81 96 TYR A N 1
ATOM 744 C CA . TYR A 1 96 ? -4.538 3.225 17.761 1.00 98.81 96 TYR A CA 1
ATOM 745 C C . TYR A 1 96 ? -3.738 1.932 17.518 1.00 98.81 96 TYR A C 1
ATOM 747 O O . TYR A 1 96 ? -3.531 1.524 16.367 1.00 98.81 96 TYR A O 1
ATOM 755 N N . PRO A 1 97 ? -3.190 1.328 18.589 1.00 98.56 97 PRO A N 1
ATOM 756 C CA . PRO A 1 97 ? -2.241 0.222 18.485 1.00 98.56 97 PRO A CA 1
ATOM 757 C C . PRO A 1 97 ? -2.874 -1.089 17.999 1.00 98.56 97 PRO A C 1
ATOM 759 O O . PRO A 1 97 ? -2.155 -1.947 17.484 1.00 98.56 97 PRO A O 1
ATOM 762 N N . ASP A 1 98 ? -4.191 -1.253 18.142 1.00 98.69 98 ASP A N 1
ATOM 763 C CA . ASP A 1 98 ? -4.923 -2.449 17.719 1.00 98.69 98 ASP A CA 1
ATOM 764 C C . ASP A 1 98 ? -5.340 -2.385 16.234 1.00 98.69 98 ASP A C 1
ATOM 766 O O . ASP A 1 98 ? -5.702 -3.407 15.640 1.00 98.69 98 ASP A O 1
ATOM 770 N N . VAL A 1 99 ? -5.239 -1.216 15.592 1.00 98.75 99 VAL A N 1
ATOM 771 C CA . VAL A 1 99 ? -5.446 -1.072 14.144 1.00 98.75 99 VAL A CA 1
ATOM 772 C C . VAL A 1 99 ? -4.271 -1.644 13.368 1.00 98.75 99 VAL A C 1
ATOM 774 O O . VAL A 1 99 ? -3.137 -1.201 13.533 1.00 98.75 99 VAL A O 1
ATOM 777 N N . LYS A 1 100 ? -4.545 -2.529 12.407 1.00 98.69 100 LYS A N 1
ATOM 778 C CA . LYS A 1 100 ? -3.562 -2.928 11.390 1.00 98.69 100 LYS A CA 1
ATOM 779 C C . LYS A 1 100 ? -3.638 -1.981 10.194 1.00 98.69 100 LYS A C 1
ATOM 781 O O . LYS A 1 100 ? -4.578 -2.047 9.398 1.00 98.69 100 LYS A O 1
ATOM 786 N N . PHE A 1 101 ? -2.647 -1.113 10.027 1.00 98.75 101 PHE A N 1
ATOM 787 C CA . PHE A 1 101 ? -2.555 -0.252 8.848 1.00 98.75 101 PHE A CA 1
ATOM 788 C C . PHE A 1 101 ? -1.857 -1.004 7.715 1.00 98.75 101 PHE A C 1
ATOM 790 O O . PHE A 1 101 ? -0.638 -1.169 7.715 1.00 98.75 101 PHE A O 1
ATOM 797 N N . LEU A 1 102 ? -2.634 -1.445 6.728 1.00 98.75 102 LEU A N 1
ATOM 798 C CA . LEU A 1 102 ? -2.128 -2.090 5.523 1.00 98.75 102 LEU A CA 1
ATOM 799 C C . LEU A 1 102 ? -1.893 -1.038 4.439 1.00 98.75 102 LEU A C 1
ATOM 801 O O . LEU A 1 102 ? -2.833 -0.514 3.845 1.00 98.75 102 LEU A O 1
ATOM 805 N N . LEU A 1 103 ? -0.634 -0.717 4.171 1.00 98.62 103 LEU A N 1
ATOM 806 C CA . LEU A 1 103 ? -0.241 0.287 3.191 1.00 98.62 103 LEU A CA 1
ATOM 807 C C . LEU A 1 103 ? -0.279 -0.302 1.778 1.00 98.62 103 LEU A C 1
ATOM 809 O O . LEU A 1 103 ? 0.468 -1.229 1.456 1.00 98.62 103 LEU A O 1
ATOM 813 N N . ALA A 1 104 ? -1.134 0.245 0.918 1.00 97.25 104 ALA A N 1
ATOM 814 C CA . ALA A 1 104 ? -1.266 -0.213 -0.462 1.00 97.25 104 ALA A CA 1
ATOM 815 C C . ALA A 1 104 ? -0.047 0.170 -1.325 1.00 97.25 104 ALA A C 1
ATOM 817 O O . ALA A 1 104 ? 0.598 1.194 -1.092 1.00 97.25 104 ALA A O 1
ATOM 818 N N . HIS A 1 105 ? 0.221 -0.623 -2.364 1.00 97.06 105 HIS A N 1
ATOM 819 C CA . HIS A 1 105 ? 1.210 -0.346 -3.413 1.00 97.06 105 HIS A CA 1
ATOM 820 C C . HIS A 1 105 ? 2.630 -0.054 -2.915 1.00 97.06 105 HIS A C 1
ATOM 822 O O . HIS A 1 105 ? 3.229 0.953 -3.288 1.00 97.06 105 HIS A O 1
ATOM 828 N N . CYS A 1 106 ? 3.157 -0.888 -2.018 1.00 98.00 106 CYS A N 1
ATOM 829 C CA . CYS A 1 106 ? 4.438 -0.653 -1.348 1.00 98.00 106 CYS A CA 1
ATOM 830 C C . CYS A 1 106 ? 4.473 0.718 -0.660 1.00 98.00 106 CYS A C 1
ATOM 832 O O . CYS A 1 106 ? 5.403 1.496 -0.853 1.00 98.00 106 CYS A O 1
ATOM 834 N N . ALA A 1 107 ? 3.409 1.050 0.079 1.00 97.88 107 ALA A N 1
ATOM 835 C CA . ALA A 1 107 ? 3.204 2.378 0.660 1.00 97.88 107 ALA A CA 1
ATOM 836 C C . ALA A 1 107 ? 3.193 3.521 -0.382 1.00 97.88 107 ALA A C 1
ATOM 838 O O . ALA A 1 107 ? 3.602 4.650 -0.104 1.00 97.88 107 ALA A O 1
ATOM 839 N N . ARG A 1 108 ? 2.705 3.210 -1.593 1.00 96.94 108 ARG A N 1
ATOM 840 C CA . ARG A 1 108 ? 2.720 4.033 -2.815 1.00 96.94 108 ARG A CA 1
ATOM 841 C C . ARG A 1 108 ? 4.134 4.432 -3.281 1.00 96.94 108 ARG A C 1
ATOM 843 O O . ARG A 1 108 ? 4.294 5.325 -4.112 1.00 96.94 108 ARG A O 1
ATOM 850 N N . CYS A 1 109 ? 5.175 3.762 -2.792 1.00 97.19 109 CYS A N 1
ATOM 851 C CA . CYS A 1 109 ? 6.549 3.963 -3.238 1.00 97.19 109 CYS A CA 1
ATOM 852 C C . CYS A 1 109 ? 6.823 3.127 -4.498 1.00 97.19 109 CYS A C 1
ATOM 854 O O . CYS A 1 109 ? 7.381 2.038 -4.426 1.00 97.19 109 CYS A O 1
ATOM 856 N N . PHE A 1 110 ? 6.457 3.658 -5.666 1.00 97.00 110 PHE A N 1
ATOM 857 C CA . PHE A 1 110 ? 6.708 3.014 -6.966 1.00 97.00 110 PHE A CA 1
ATOM 858 C C . PHE A 1 110 ? 8.178 3.049 -7.413 1.00 97.00 110 PHE A C 1
ATOM 860 O O . PHE A 1 110 ? 8.518 2.428 -8.417 1.00 97.00 110 PHE A O 1
ATOM 867 N N . ILE A 1 111 ? 9.043 3.763 -6.683 1.00 96.31 111 ILE A N 1
ATOM 868 C CA . ILE A 1 111 ? 10.481 3.848 -6.956 1.00 96.31 111 ILE A CA 1
ATOM 869 C C . ILE A 1 111 ? 11.292 3.541 -5.693 1.00 96.31 111 ILE A C 1
ATOM 871 O O . ILE A 1 111 ? 10.876 3.943 -4.596 1.00 96.31 111 ILE A O 1
ATOM 875 N N . PRO A 1 112 ? 12.478 2.918 -5.824 1.00 95.38 112 PRO A N 1
ATOM 876 C CA . PRO A 1 112 ? 13.326 2.573 -4.684 1.00 95.38 112 PRO A CA 1
ATOM 877 C C . PRO A 1 112 ? 13.697 3.772 -3.819 1.00 95.38 112 PRO A C 1
ATOM 879 O O . PRO A 1 112 ? 13.755 3.656 -2.602 1.00 95.38 112 PRO A O 1
ATOM 882 N N . GLU A 1 113 ? 13.932 4.940 -4.425 1.00 96.00 113 GLU A N 1
ATOM 883 C CA . GLU A 1 113 ? 14.360 6.129 -3.684 1.00 96.00 113 GLU A CA 1
ATOM 884 C C . GLU A 1 113 ? 13.318 6.587 -2.653 1.00 96.00 113 GLU A C 1
ATOM 886 O O . GLU A 1 113 ? 13.685 7.021 -1.561 1.00 96.00 113 GLU A O 1
ATOM 891 N N . LEU A 1 114 ? 12.024 6.489 -2.978 1.00 96.94 114 LEU A N 1
ATOM 892 C CA . LEU A 1 114 ? 10.959 6.829 -2.034 1.00 96.94 114 LEU A CA 1
ATOM 893 C C . LEU A 1 114 ? 10.918 5.803 -0.906 1.00 96.94 114 LEU A C 1
ATOM 895 O O . LEU A 1 114 ? 10.965 6.187 0.259 1.00 96.94 114 LEU A O 1
ATOM 899 N N . LEU A 1 115 ? 10.923 4.509 -1.237 1.00 97.62 115 LEU A N 1
ATOM 900 C CA . LEU A 1 115 ? 10.890 3.460 -0.219 1.00 97.62 115 LEU A CA 1
ATOM 901 C C . LEU A 1 115 ? 12.110 3.545 0.713 1.00 97.62 115 LEU A C 1
ATOM 903 O O . LEU A 1 115 ? 11.972 3.425 1.927 1.00 97.62 115 LEU A O 1
ATOM 907 N N . ASN A 1 116 ? 13.290 3.859 0.174 1.00 97.50 116 ASN A N 1
ATOM 908 C CA . ASN A 1 116 ? 14.536 3.991 0.929 1.00 97.50 116 ASN A CA 1
ATOM 909 C C . ASN A 1 116 ? 14.450 5.014 2.070 1.00 97.50 116 ASN A C 1
ATOM 911 O O . ASN A 1 116 ? 15.114 4.839 3.090 1.00 97.50 116 ASN A O 1
ATOM 915 N N . LYS A 1 117 ? 13.649 6.071 1.894 1.00 97.94 117 LYS A N 1
ATOM 916 C CA . LYS A 1 117 ? 13.487 7.157 2.871 1.00 97.94 117 LYS A CA 1
ATOM 917 C C . LYS A 1 117 ? 12.570 6.795 4.036 1.00 97.94 117 LYS A C 1
ATOM 919 O O . LYS A 1 117 ? 12.672 7.425 5.084 1.00 97.94 117 LYS A O 1
ATOM 924 N N . CYS A 1 118 ? 11.673 5.823 3.865 1.00 98.12 118 CYS A N 1
ATOM 925 C CA . CYS A 1 118 ? 10.654 5.502 4.867 1.00 98.12 118 CYS A CA 1
ATOM 926 C C . CYS A 1 118 ? 10.701 4.065 5.394 1.00 98.12 118 CYS A C 1
ATOM 928 O O . CYS A 1 118 ? 10.249 3.845 6.513 1.00 98.12 118 CYS A O 1
ATOM 930 N N . VAL A 1 119 ? 11.250 3.096 4.653 1.00 98.50 119 VAL A N 1
ATOM 931 C CA . VAL A 1 119 ? 11.101 1.660 4.961 1.00 98.50 119 VAL A CA 1
ATOM 932 C C . VAL A 1 119 ? 11.562 1.279 6.368 1.00 98.50 119 VAL A C 1
ATOM 934 O O . VAL A 1 119 ? 10.848 0.546 7.045 1.00 98.50 119 VAL A O 1
ATOM 937 N N . ASP A 1 120 ? 12.678 1.830 6.851 1.00 98.31 120 ASP A N 1
ATOM 938 C CA . ASP A 1 120 ? 13.190 1.496 8.186 1.00 98.31 120 ASP A CA 1
ATOM 939 C C . ASP A 1 120 ? 12.291 2.061 9.296 1.00 98.31 120 ASP A C 1
ATOM 941 O O . ASP A 1 120 ? 12.071 1.402 10.309 1.00 98.31 120 ASP A O 1
ATOM 945 N N . LYS A 1 121 ? 11.710 3.252 9.093 1.00 98.25 121 LYS A N 1
ATOM 946 C CA . LYS A 1 121 ? 10.725 3.821 10.025 1.00 98.25 121 LYS A CA 1
ATOM 947 C C . LYS A 1 121 ? 9.447 2.989 10.037 1.00 98.25 121 LYS A C 1
ATOM 949 O O . LYS A 1 121 ? 8.940 2.652 11.100 1.00 98.25 121 LYS A O 1
ATOM 954 N N . LEU A 1 122 ? 8.960 2.595 8.859 1.00 98.56 122 LEU A N 1
ATOM 955 C CA . LEU A 1 122 ? 7.785 1.728 8.740 1.00 98.56 122 LEU A CA 1
ATOM 956 C C . LEU A 1 122 ? 8.019 0.367 9.412 1.00 98.56 122 LEU A C 1
ATOM 958 O O . LEU A 1 122 ? 7.115 -0.160 10.053 1.00 98.56 122 LEU A O 1
ATOM 962 N N . ALA A 1 123 ? 9.229 -0.188 9.310 1.00 98.50 123 ALA A N 1
ATOM 963 C CA . ALA A 1 123 ? 9.605 -1.450 9.945 1.00 98.50 123 ALA A CA 1
ATOM 964 C C . ALA A 1 123 ? 9.591 -1.387 11.484 1.00 98.50 123 ALA A C 1
ATOM 966 O O . ALA A 1 123 ? 9.343 -2.405 12.135 1.00 98.50 123 ALA A O 1
ATOM 967 N N . GLN A 1 124 ? 9.824 -0.208 12.068 1.00 98.31 124 GLN A N 1
ATOM 968 C CA . GLN A 1 124 ? 9.790 0.008 13.519 1.00 98.31 124 GLN A CA 1
ATOM 969 C C . GLN A 1 124 ? 8.366 0.089 14.083 1.00 98.31 124 GLN A C 1
ATOM 971 O O . GLN A 1 124 ? 8.175 -0.126 15.279 1.00 98.31 124 GLN A O 1
ATOM 976 N N . LEU A 1 125 ? 7.366 0.366 13.244 1.00 98.38 125 LEU A N 1
ATOM 977 C CA . LEU A 1 125 ? 5.969 0.449 13.660 1.00 98.38 125 LEU A CA 1
ATOM 978 C C . LEU A 1 125 ? 5.319 -0.953 13.599 1.00 98.38 125 LEU A C 1
ATOM 980 O O . LEU A 1 125 ? 5.205 -1.538 12.515 1.00 98.38 125 LEU A O 1
ATOM 984 N N . PRO A 1 126 ? 4.899 -1.534 14.740 1.00 97.94 126 PRO A N 1
ATOM 985 C CA . PRO A 1 126 ? 4.545 -2.955 14.825 1.00 97.94 126 PRO A CA 1
ATOM 986 C C . PRO A 1 126 ? 3.217 -3.306 14.144 1.00 97.94 126 PRO A C 1
ATOM 988 O O . PRO A 1 126 ? 3.023 -4.447 13.732 1.00 97.94 126 PRO A O 1
ATOM 991 N N . ASN A 1 127 ? 2.312 -2.337 14.003 1.00 98.50 127 ASN A N 1
ATOM 992 C CA . ASN A 1 127 ? 0.989 -2.508 13.404 1.00 98.50 127 ASN A CA 1
ATOM 993 C C . ASN A 1 127 ? 0.909 -2.007 11.947 1.00 98.50 127 ASN A C 1
ATOM 995 O O . ASN A 1 127 ? -0.185 -1.820 11.410 1.00 98.50 127 ASN A O 1
ATOM 999 N N . ILE A 1 128 ? 2.063 -1.818 11.293 1.00 98.69 128 ILE A N 1
ATOM 1000 C CA . ILE A 1 128 ? 2.158 -1.472 9.871 1.00 98.69 128 ILE A CA 1
ATOM 1001 C C . ILE A 1 128 ? 2.442 -2.719 9.040 1.00 98.69 128 ILE A C 1
ATOM 1003 O O . ILE A 1 128 ? 3.397 -3.454 9.297 1.00 98.69 128 ILE A O 1
ATOM 1007 N N . PHE A 1 129 ? 1.629 -2.899 8.005 1.00 98.75 129 PHE A N 1
ATOM 1008 C CA . PHE A 1 129 ? 1.733 -3.946 6.996 1.00 98.75 129 PHE A CA 1
ATOM 1009 C C . PHE A 1 129 ? 1.856 -3.310 5.612 1.00 98.75 129 PHE A C 1
ATOM 1011 O O . PHE A 1 129 ? 1.402 -2.184 5.398 1.00 98.75 129 PHE A O 1
ATOM 1018 N N . ILE A 1 130 ? 2.450 -4.014 4.649 1.00 98.75 130 ILE A N 1
ATOM 1019 C CA . ILE A 1 130 ? 2.646 -3.492 3.289 1.00 98.75 130 ILE A CA 1
ATOM 1020 C C . ILE A 1 130 ? 2.135 -4.494 2.250 1.00 98.75 130 ILE A C 1
ATOM 1022 O O . ILE A 1 130 ? 2.556 -5.647 2.222 1.00 98.75 130 ILE A O 1
ATOM 1026 N N . GLY A 1 131 ? 1.256 -4.021 1.362 1.00 98.12 131 GLY A N 1
ATOM 1027 C CA . GLY A 1 131 ? 0.764 -4.765 0.204 1.00 98.12 131 GLY A CA 1
ATOM 1028 C C . GLY A 1 131 ? 1.543 -4.433 -1.071 1.00 98.12 131 GLY A C 1
ATOM 1029 O O . GLY A 1 131 ? 1.826 -3.264 -1.334 1.00 98.12 131 GLY A O 1
ATOM 1030 N N . THR A 1 132 ? 1.853 -5.429 -1.902 1.00 97.69 132 THR A N 1
ATOM 1031 C CA . THR A 1 132 ? 2.685 -5.263 -3.117 1.00 97.69 132 THR A CA 1
ATOM 1032 C C . THR A 1 132 ? 1.942 -4.758 -4.360 1.00 97.69 132 THR A C 1
ATOM 1034 O O . THR A 1 132 ? 2.537 -4.680 -5.432 1.00 97.69 132 THR A O 1
ATOM 1037 N N . SER A 1 133 ? 0.649 -4.446 -4.250 1.00 96.12 133 SER A N 1
ATOM 1038 C CA . SER A 1 133 ? -0.249 -4.159 -5.3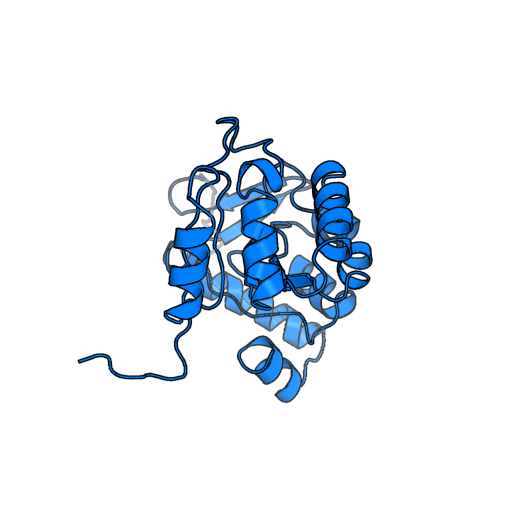78 1.00 96.12 133 SER A CA 1
ATOM 1039 C C . SER A 1 133 ? 0.268 -3.115 -6.369 1.00 96.12 133 SER A C 1
ATOM 1041 O O . SER A 1 133 ? 0.856 -2.116 -5.982 1.00 96.12 133 SER A O 1
ATOM 1043 N N . ALA A 1 134 ? -0.013 -3.305 -7.660 1.00 95.69 134 ALA A N 1
ATOM 1044 C CA . ALA A 1 134 ? 0.333 -2.407 -8.772 1.00 95.69 134 ALA A CA 1
ATOM 1045 C C . ALA A 1 134 ? 1.831 -2.192 -9.069 1.00 95.69 134 ALA A C 1
ATOM 1047 O O . ALA A 1 134 ? 2.163 -1.925 -10.215 1.00 95.69 134 ALA A O 1
ATOM 1048 N N . VAL A 1 135 ? 2.748 -2.323 -8.110 1.00 97.12 135 VAL A N 1
ATOM 1049 C CA . VAL A 1 135 ? 4.179 -2.034 -8.324 1.00 97.12 135 VAL A CA 1
ATOM 1050 C C . VAL A 1 135 ? 4.820 -3.068 -9.255 1.00 97.12 135 VAL A C 1
ATOM 1052 O O . VAL A 1 135 ? 4.665 -4.267 -9.059 1.00 97.12 135 VAL A O 1
ATOM 1055 N N . THR A 1 136 ? 5.575 -2.635 -10.260 1.00 97.38 136 THR A N 1
ATOM 1056 C CA . THR A 1 136 ? 6.262 -3.534 -11.216 1.00 97.38 136 THR A CA 1
ATOM 1057 C C . THR A 1 136 ? 7.789 -3.377 -11.196 1.00 97.38 136 THR A C 1
ATOM 1059 O O . THR A 1 136 ? 8.492 -4.058 -11.940 1.00 97.38 136 THR A O 1
ATOM 1062 N N . GLY A 1 137 ? 8.325 -2.521 -10.319 1.00 95.31 137 GLY A N 1
ATOM 1063 C CA . GLY A 1 137 ? 9.763 -2.354 -10.088 1.00 95.31 137 GLY A CA 1
ATOM 1064 C C . GLY A 1 137 ? 10.319 -3.432 -9.156 1.00 95.31 137 GLY A C 1
ATOM 1065 O O . GLY A 1 137 ? 9.978 -3.490 -7.976 1.00 95.31 137 GLY A O 1
ATOM 1066 N N . SER A 1 138 ? 11.178 -4.312 -9.676 1.00 96.62 138 SER A N 1
ATOM 1067 C CA . SER A 1 138 ? 11.739 -5.426 -8.891 1.00 96.62 138 SER A CA 1
ATOM 1068 C C . SER A 1 138 ? 12.719 -4.981 -7.793 1.00 96.62 138 SER A C 1
ATOM 1070 O O . SER A 1 138 ? 12.938 -5.698 -6.823 1.00 96.62 138 SER A O 1
ATOM 1072 N N . ASP A 1 139 ? 13.306 -3.802 -7.945 1.00 96.00 139 ASP A N 1
ATOM 1073 C CA . ASP A 1 139 ? 14.220 -3.146 -7.010 1.00 96.00 139 ASP A CA 1
ATOM 1074 C C . ASP A 1 139 ? 13.506 -2.590 -5.767 1.00 96.00 139 ASP A C 1
ATOM 1076 O O . ASP A 1 139 ? 14.034 -2.681 -4.657 1.00 96.00 139 ASP A O 1
ATOM 1080 N N . VAL A 1 140 ? 12.270 -2.101 -5.919 1.00 97.56 140 VAL A N 1
ATOM 1081 C CA . VAL A 1 140 ? 11.383 -1.777 -4.788 1.00 97.56 140 VAL A CA 1
ATOM 1082 C C . VAL A 1 140 ? 11.153 -3.023 -3.933 1.00 97.56 140 VAL A C 1
ATOM 1084 O O . VAL A 1 140 ? 11.272 -2.976 -2.708 1.00 97.56 140 VAL A O 1
ATOM 1087 N N . PHE A 1 141 ? 10.879 -4.162 -4.574 1.00 98.31 141 PHE A N 1
ATOM 1088 C CA . PHE A 1 141 ? 10.666 -5.422 -3.866 1.00 98.31 141 PHE A CA 1
ATOM 1089 C C . PHE A 1 141 ? 11.935 -5.965 -3.210 1.00 98.31 141 PHE A C 1
ATOM 1091 O O . PHE A 1 141 ? 11.843 -6.463 -2.092 1.00 98.31 141 PHE A O 1
ATOM 1098 N N . ASP A 1 142 ? 13.111 -5.843 -3.835 1.00 97.94 142 ASP A N 1
ATOM 1099 C CA . ASP A 1 142 ? 14.367 -6.234 -3.177 1.00 97.94 142 ASP A CA 1
ATOM 1100 C C . ASP A 1 142 ? 14.568 -5.471 -1.869 1.00 97.94 142 ASP A C 1
ATOM 1102 O O . ASP A 1 142 ? 14.896 -6.055 -0.837 1.00 97.94 142 ASP A O 1
ATOM 1106 N N . MET A 1 143 ? 14.344 -4.159 -1.900 1.00 97.88 143 MET A N 1
ATOM 1107 C CA . MET A 1 143 ? 14.484 -3.314 -0.722 1.00 97.88 143 MET A CA 1
ATOM 1108 C C . MET A 1 143 ? 13.475 -3.686 0.363 1.00 97.88 143 MET A C 1
ATOM 1110 O O . MET A 1 143 ? 13.827 -3.761 1.538 1.00 97.88 143 MET A O 1
ATOM 1114 N N . LEU A 1 144 ? 12.233 -3.960 -0.030 1.00 97.75 144 LEU A N 1
ATOM 1115 C CA . LEU A 1 144 ? 11.184 -4.361 0.895 1.00 97.75 144 LEU A CA 1
ATOM 1116 C C . LEU A 1 144 ? 11.509 -5.704 1.569 1.00 97.75 144 LEU A C 1
ATOM 1118 O O . LEU A 1 144 ? 11.455 -5.800 2.789 1.00 97.75 144 LEU A O 1
ATOM 1122 N N . LEU A 1 145 ? 11.921 -6.711 0.793 1.00 98.06 145 LEU A N 1
ATOM 1123 C CA . LEU A 1 145 ? 12.254 -8.052 1.294 1.00 98.06 145 LEU A CA 1
ATOM 1124 C C . LEU A 1 145 ? 13.498 -8.081 2.197 1.00 98.06 145 LEU A C 1
ATOM 1126 O O . LEU A 1 145 ? 13.641 -9.006 2.999 1.00 98.06 145 LEU A O 1
ATOM 1130 N N . THR A 1 146 ? 14.398 -7.104 2.048 1.00 97.44 146 THR A N 1
ATOM 1131 C CA . THR A 1 146 ? 15.653 -7.013 2.815 1.00 97.44 146 THR A CA 1
ATOM 1132 C C . THR A 1 146 ? 15.549 -6.157 4.071 1.00 97.44 146 THR A C 1
ATOM 1134 O O . THR A 1 146 ? 16.285 -6.411 5.022 1.00 97.44 146 THR A O 1
ATOM 1137 N N . ARG A 1 147 ? 14.677 -5.140 4.086 1.00 98.19 147 ARG A N 1
ATOM 1138 C CA . ARG A 1 147 ? 14.632 -4.130 5.162 1.00 98.19 147 ARG A CA 1
ATOM 1139 C C . ARG A 1 147 ? 13.326 -4.095 5.942 1.00 98.19 147 ARG A C 1
ATOM 1141 O O . ARG A 1 147 ? 13.311 -3.558 7.044 1.00 98.19 147 ARG A O 1
ATOM 1148 N N . PHE A 1 148 ? 12.243 -4.646 5.399 1.00 98.56 148 PHE A N 1
ATOM 1149 C CA . PHE A 1 148 ? 10.953 -4.695 6.079 1.00 98.56 148 PHE A CA 1
ATOM 1150 C C . PHE A 1 148 ? 10.651 -6.114 6.594 1.00 98.56 148 PHE A C 1
ATOM 1152 O O . PHE A 1 148 ? 10.987 -7.087 5.912 1.00 98.56 148 PHE A O 1
ATOM 1159 N N . PRO A 1 149 ? 10.015 -6.268 7.771 1.00 98.06 149 PRO A N 1
ATOM 1160 C CA . PRO A 1 149 ? 9.692 -7.581 8.324 1.00 98.06 149 PRO A CA 1
ATOM 1161 C C . PRO A 1 149 ? 8.758 -8.375 7.406 1.00 98.06 149 PRO A C 1
ATOM 1163 O O . PRO A 1 149 ? 7.660 -7.926 7.069 1.00 98.06 149 PRO A O 1
ATOM 1166 N N . GLN A 1 150 ? 9.205 -9.554 6.972 1.00 96.81 150 GLN A N 1
ATOM 1167 C CA . GLN A 1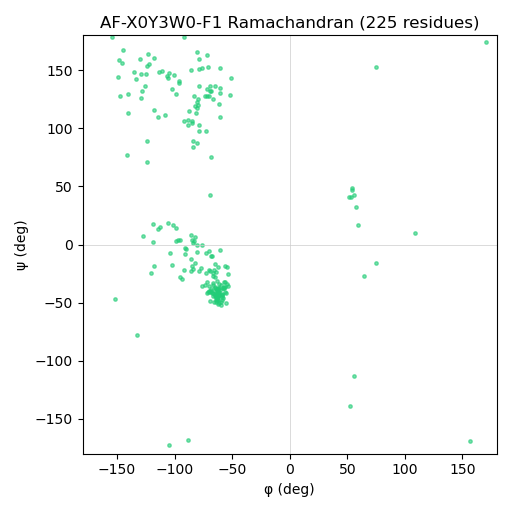 150 ? 8.525 -10.340 5.937 1.00 96.81 150 GLN A CA 1
ATOM 1168 C C . GLN A 1 150 ? 7.164 -10.871 6.392 1.00 96.81 150 GLN A C 1
ATOM 1170 O O . GLN A 1 150 ? 6.280 -11.049 5.561 1.00 96.81 150 GLN A O 1
ATOM 1175 N N . GLU A 1 151 ? 6.968 -11.077 7.691 1.00 97.44 151 GLU A N 1
ATOM 1176 C CA . GLU A 1 151 ? 5.699 -11.465 8.314 1.00 97.44 151 GLU A CA 1
ATOM 1177 C C . GLU A 1 151 ? 4.625 -10.368 8.246 1.00 97.44 151 GLU A C 1
ATOM 1179 O O . GLU A 1 151 ? 3.463 -10.619 8.545 1.00 97.44 151 GLU A O 1
ATOM 1184 N N . ARG A 1 152 ? 4.996 -9.145 7.841 1.00 98.38 152 ARG A N 1
ATOM 1185 C CA . ARG A 1 152 ? 4.063 -8.027 7.630 1.00 98.38 152 ARG A CA 1
ATOM 1186 C C . ARG A 1 152 ? 3.943 -7.614 6.158 1.00 98.38 152 ARG A C 1
ATOM 1188 O O . ARG A 1 152 ? 3.427 -6.535 5.851 1.00 98.38 152 ARG A O 1
ATOM 1195 N N . LEU A 1 153 ? 4.414 -8.461 5.241 1.00 98.31 153 LEU A N 1
ATOM 1196 C CA . LEU A 1 153 ? 4.295 -8.272 3.795 1.00 98.31 153 LEU A CA 1
ATOM 1197 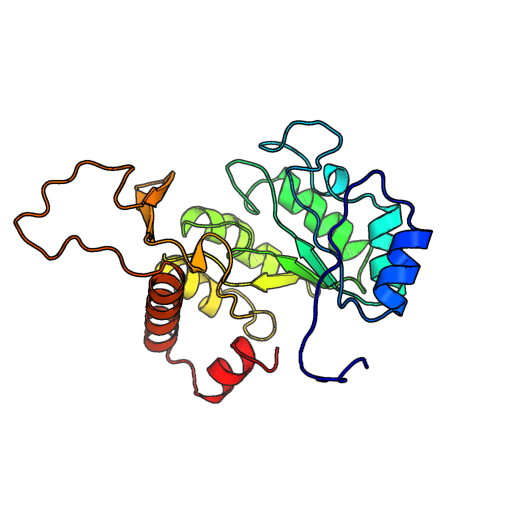C C . LEU A 1 153 ? 3.189 -9.141 3.213 1.00 98.31 153 LEU A C 1
ATOM 1199 O O . LEU A 1 153 ? 3.138 -10.335 3.483 1.00 98.31 153 LEU A O 1
ATOM 1203 N N . LEU A 1 154 ? 2.346 -8.555 2.368 1.00 98.00 154 LEU A N 1
ATOM 1204 C CA . LEU A 1 154 ? 1.262 -9.268 1.702 1.00 98.00 154 LEU A CA 1
ATOM 1205 C C . LEU A 1 154 ? 1.349 -9.084 0.191 1.00 98.00 154 LEU A C 1
ATOM 1207 O O . LEU A 1 154 ? 1.529 -7.968 -0.312 1.00 98.00 154 LEU A O 1
ATOM 1211 N N . TYR A 1 155 ? 1.158 -10.172 -0.548 1.00 97.31 155 TYR A N 1
ATOM 1212 C CA . TYR A 1 155 ? 0.976 -10.084 -1.986 1.00 97.31 155 TYR A CA 1
ATOM 1213 C C . TYR A 1 155 ? -0.383 -9.452 -2.316 1.00 97.31 155 TYR A C 1
ATOM 1215 O O . TYR A 1 155 ? -1.431 -9.899 -1.856 1.00 97.31 155 TYR A O 1
ATOM 1223 N N . GLY A 1 156 ? -0.373 -8.423 -3.161 1.00 95.19 156 GLY A N 1
ATOM 1224 C CA . GLY A 1 156 ? -1.577 -7.838 -3.741 1.00 95.19 156 GLY A CA 1
ATOM 1225 C C . GLY A 1 156 ? -1.446 -7.759 -5.255 1.00 95.19 156 GLY A C 1
ATOM 1226 O O . GLY A 1 156 ? -0.438 -7.280 -5.756 1.00 95.19 156 GLY A O 1
ATOM 1227 N N . SER A 1 157 ? -2.466 -8.193 -5.994 1.00 91.94 157 SER A N 1
ATOM 1228 C CA . SER A 1 157 ? -2.458 -8.161 -7.467 1.00 91.94 157 SER A CA 1
ATOM 1229 C C . SER A 1 157 ? -3.055 -6.885 -8.063 1.00 91.94 157 SER A C 1
ATOM 1231 O O . SER A 1 157 ? -2.770 -6.547 -9.209 1.00 91.94 157 SER A O 1
ATOM 1233 N N . ASP A 1 158 ? -3.897 -6.190 -7.293 1.00 93.44 158 ASP A N 1
ATOM 1234 C CA . ASP A 1 158 ? -4.723 -5.070 -7.759 1.00 93.44 158 ASP A CA 1
ATOM 1235 C C . ASP A 1 158 ? -5.629 -5.422 -8.953 1.00 93.44 158 ASP A C 1
ATOM 1237 O O . ASP A 1 158 ? -5.741 -4.667 -9.920 1.00 93.44 158 ASP A O 1
ATOM 1241 N N . CYS A 1 159 ? -6.259 -6.605 -8.900 1.00 90.31 159 CYS A N 1
ATOM 1242 C CA . CYS A 1 159 ? -7.064 -7.224 -9.968 1.00 90.31 159 CYS A CA 1
ATOM 1243 C C . CYS A 1 159 ? -8.407 -6.509 -10.268 1.00 90.31 159 CYS A C 1
ATOM 1245 O O . CYS A 1 159 ? -9.445 -7.141 -10.439 1.00 90.31 159 CYS A O 1
ATOM 1247 N N . ILE A 1 160 ? -8.399 -5.177 -10.306 1.00 87.00 160 ILE A N 1
ATOM 1248 C CA . ILE A 1 160 ? -9.451 -4.318 -10.859 1.00 87.00 160 ILE A CA 1
ATOM 1249 C C . ILE A 1 160 ? -8.761 -3.288 -11.750 1.00 87.00 160 ILE A C 1
ATOM 1251 O O . ILE A 1 160 ? -8.691 -3.459 -12.954 1.00 87.00 160 ILE A O 1
ATOM 1255 N N . PHE A 1 161 ? -8.158 -2.257 -11.177 1.00 86.56 161 PHE A N 1
ATOM 1256 C CA . PHE A 1 161 ? -7.284 -1.340 -11.894 1.00 86.56 161 PHE A CA 1
ATOM 1257 C C . PHE A 1 161 ? -6.122 -1.007 -10.963 1.00 86.56 161 PHE A C 1
ATOM 1259 O O . PHE A 1 161 ? -6.394 -0.642 -9.820 1.00 86.56 161 PHE A O 1
ATOM 1266 N N . PRO A 1 162 ? -4.862 -1.120 -11.423 1.00 88.50 162 PRO A N 1
ATOM 1267 C CA . PRO A 1 162 ? -4.416 -1.329 -12.804 1.00 88.50 162 PRO A CA 1
ATOM 1268 C C . PRO A 1 162 ? -4.158 -2.802 -13.186 1.00 88.50 162 PRO A C 1
ATOM 1270 O O . PRO A 1 162 ? -3.708 -3.059 -14.301 1.00 88.50 162 PRO A O 1
ATOM 1273 N N . GLY A 1 163 ? -4.416 -3.780 -12.310 1.00 92.25 163 GLY A N 1
ATOM 1274 C CA . GLY A 1 163 ? -3.994 -5.178 -12.498 1.00 92.25 163 GLY A CA 1
ATOM 1275 C C . GLY A 1 163 ? -4.498 -5.854 -13.778 1.00 92.25 163 GLY A C 1
ATOM 1276 O O . GLY A 1 163 ? -3.735 -6.597 -14.397 1.00 92.25 163 GLY A O 1
ATOM 1277 N N . ILE A 1 164 ? -5.735 -5.563 -14.206 1.00 95.06 164 ILE A N 1
ATOM 1278 C CA . ILE A 1 164 ? -6.324 -6.108 -15.449 1.00 95.06 164 ILE A CA 1
ATOM 1279 C C . ILE A 1 164 ? -6.056 -5.226 -16.681 1.00 95.06 164 ILE A C 1
ATOM 1281 O O . ILE A 1 164 ? -6.431 -5.587 -17.796 1.00 95.06 164 ILE A O 1
ATOM 1285 N N . SER A 1 165 ? -5.413 -4.071 -16.497 1.00 95.56 165 SER A N 1
ATOM 1286 C CA . SER A 1 165 ? -4.971 -3.211 -17.595 1.00 95.56 165 SER A CA 1
ATOM 1287 C C . SER A 1 165 ? -3.692 -3.769 -18.209 1.00 95.56 165 SER A C 1
ATOM 1289 O O . SER A 1 165 ? -2.885 -4.398 -17.521 1.00 95.56 165 SER A O 1
ATOM 1291 N N . ARG A 1 166 ? -3.479 -3.519 -19.504 1.00 96.12 166 ARG A N 1
ATOM 1292 C CA . ARG A 1 166 ? -2.187 -3.782 -20.143 1.00 96.12 166 ARG A CA 1
ATOM 1293 C C . ARG A 1 166 ? -1.255 -2.615 -19.867 1.00 96.12 166 ARG A C 1
ATOM 1295 O O . ARG A 1 166 ? -1.577 -1.490 -20.237 1.00 96.12 166 ARG A O 1
ATOM 1302 N N . GLY A 1 167 ? -0.135 -2.874 -19.209 1.00 95.62 167 GLY A N 1
ATOM 1303 C CA . GLY A 1 167 ? 0.745 -1.803 -18.772 1.00 95.62 167 GLY A CA 1
ATOM 1304 C C . GLY A 1 167 ? 1.855 -2.267 -17.841 1.00 95.62 167 GLY A C 1
ATOM 1305 O O . GLY A 1 167 ? 1.901 -3.424 -17.423 1.00 95.62 167 GLY A O 1
ATOM 1306 N N . THR A 1 168 ? 2.750 -1.344 -17.510 1.00 96.12 168 THR A N 1
ATOM 1307 C CA . THR A 1 168 ? 3.770 -1.528 -16.474 1.00 96.12 168 THR A CA 1
ATOM 1308 C C . THR A 1 168 ? 4.092 -0.184 -15.826 1.00 96.12 168 THR A C 1
ATOM 1310 O O . THR A 1 168 ? 4.068 0.853 -16.488 1.00 96.12 168 THR A O 1
ATOM 1313 N N . PHE A 1 169 ? 4.365 -0.170 -14.525 1.00 96.31 169 PHE A N 1
ATOM 1314 C CA . PHE A 1 169 ? 4.901 1.016 -13.867 1.00 96.31 169 PHE A CA 1
ATOM 1315 C C . PHE A 1 169 ? 6.400 1.096 -14.135 1.00 96.31 169 PHE A C 1
ATOM 1317 O O . PHE A 1 169 ? 7.174 0.200 -13.791 1.00 96.31 169 PHE A O 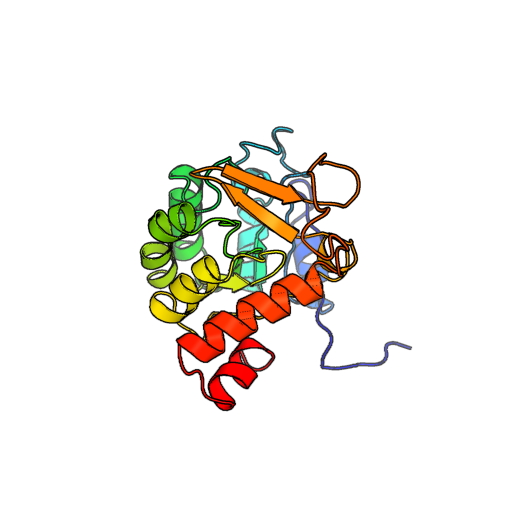1
ATOM 1324 N N . VAL A 1 170 ? 6.811 2.186 -14.764 1.00 94.69 170 VAL A N 1
ATOM 1325 C CA . VAL A 1 170 ? 8.212 2.455 -15.079 1.00 94.69 170 VAL A CA 1
ATOM 1326 C C . VAL A 1 170 ? 8.679 3.646 -14.276 1.00 94.69 170 VAL A C 1
ATOM 1328 O O . VAL A 1 170 ? 7.906 4.559 -13.991 1.00 94.69 170 VAL A O 1
ATOM 1331 N N . HIS A 1 171 ? 9.958 3.653 -13.927 1.00 93.44 171 HIS A N 1
ATOM 1332 C CA . HIS A 1 171 ? 10.577 4.789 -13.271 1.00 93.44 171 HIS A CA 1
ATOM 1333 C C . HIS A 1 171 ? 11.804 5.266 -14.032 1.00 93.44 171 HIS A C 1
ATOM 1335 O O . HIS A 1 171 ? 12.519 4.488 -14.660 1.00 93.44 171 HIS A O 1
ATOM 1341 N N . PHE A 1 172 ? 12.031 6.572 -13.977 1.00 89.56 172 PHE A N 1
ATOM 1342 C CA . PHE A 1 172 ? 13.124 7.263 -14.645 1.00 89.56 172 PHE A CA 1
ATOM 1343 C C . PHE A 1 172 ? 13.658 8.347 -13.709 1.00 89.56 172 PHE A C 1
ATOM 1345 O O . PHE A 1 172 ? 12.967 9.305 -13.356 1.00 89.56 172 PHE A O 1
ATOM 1352 N N . GLY A 1 173 ? 14.899 8.170 -13.251 1.00 88.56 173 GLY A N 1
ATOM 1353 C CA . GLY A 1 173 ? 15.477 9.011 -12.205 1.00 88.56 173 GLY A CA 1
ATOM 1354 C C . GLY A 1 173 ? 14.612 9.007 -10.940 1.00 88.56 173 GLY A C 1
ATOM 1355 O O . GLY A 1 173 ? 14.480 7.980 -10.281 1.00 88.56 173 GLY A O 1
ATOM 1356 N N . ARG A 1 174 ? 14.024 10.167 -10.623 1.00 89.06 174 ARG A N 1
ATOM 1357 C CA . ARG A 1 174 ? 13.200 10.410 -9.422 1.00 89.06 174 ARG A CA 1
ATOM 1358 C C . ARG A 1 174 ? 11.690 10.336 -9.678 1.00 89.06 174 ARG A C 1
ATOM 1360 O O . ARG A 1 174 ? 10.907 10.620 -8.775 1.00 89.06 174 ARG A O 1
ATOM 1367 N N . SER A 1 175 ? 11.289 10.005 -10.900 1.00 92.06 175 SER A N 1
ATOM 1368 C CA . SER A 1 175 ? 9.897 10.012 -11.349 1.00 92.06 175 SER A CA 1
ATOM 1369 C C . SER A 1 175 ? 9.451 8.613 -11.748 1.00 92.06 175 SER A C 1
ATOM 1371 O O . SER A 1 175 ? 10.276 7.744 -12.032 1.00 92.06 175 SER A O 1
ATOM 1373 N N . TRP A 1 176 ? 8.142 8.401 -11.785 1.00 95.25 176 TRP A N 1
ATOM 1374 C CA . TRP A 1 176 ? 7.528 7.170 -12.261 1.00 95.25 176 TRP A CA 1
ATOM 1375 C C . TRP A 1 176 ? 6.207 7.465 -12.956 1.00 95.25 176 TRP A C 1
ATOM 1377 O O . TRP A 1 176 ? 5.585 8.492 -12.688 1.00 95.25 176 TRP A O 1
ATOM 1387 N N . ASP A 1 177 ? 5.794 6.560 -13.835 1.00 95.12 177 ASP A N 1
ATOM 1388 C CA . ASP A 1 177 ? 4.504 6.626 -14.514 1.00 95.12 177 ASP A CA 1
ATOM 1389 C C . ASP A 1 177 ? 3.966 5.218 -14.805 1.00 95.12 177 ASP A C 1
ATOM 1391 O O . ASP A 1 177 ? 4.720 4.240 -14.835 1.00 95.12 177 ASP A O 1
ATOM 1395 N N . PHE A 1 178 ? 2.657 5.112 -15.012 1.00 96.12 178 PHE A N 1
ATOM 1396 C CA . PHE A 1 178 ? 2.023 3.900 -15.512 1.00 96.12 178 PHE A CA 1
ATOM 1397 C C . PHE A 1 178 ? 2.020 3.925 -17.037 1.00 96.12 178 PHE A C 1
ATOM 1399 O O . PHE A 1 178 ? 1.212 4.612 -17.655 1.00 96.12 178 PHE A O 1
ATOM 1406 N N . LEU A 1 179 ? 2.922 3.169 -17.650 1.00 95.75 179 LEU A N 1
ATOM 1407 C CA . LEU A 1 179 ? 3.037 3.063 -19.095 1.00 95.75 179 LEU A CA 1
ATOM 1408 C C . LEU A 1 179 ? 1.979 2.093 -19.633 1.00 95.75 179 LEU A C 1
ATOM 1410 O O . LEU A 1 179 ? 1.926 0.938 -19.207 1.00 95.75 179 LEU A O 1
ATOM 1414 N N . THR A 1 180 ? 1.166 2.544 -20.583 1.00 95.06 180 THR A N 1
ATOM 1415 C CA . THR A 1 180 ? 0.168 1.742 -21.307 1.00 95.06 180 THR A CA 1
ATOM 1416 C C . THR A 1 180 ? 0.434 1.826 -22.809 1.00 95.06 180 THR A C 1
ATOM 1418 O O . THR A 1 180 ? 1.149 2.733 -23.238 1.00 95.06 180 THR A O 1
ATOM 1421 N N . PRO A 1 181 ? -0.134 0.937 -23.645 1.00 92.38 181 PRO A N 1
ATOM 1422 C CA . PRO A 1 181 ? 0.024 1.020 -25.101 1.00 92.38 181 PRO A CA 1
ATOM 1423 C C . PRO A 1 181 ? -0.383 2.369 -25.721 1.00 92.38 181 PRO A C 1
ATOM 1425 O O . PRO A 1 181 ? 0.021 2.669 -26.839 1.00 92.38 181 PRO A O 1
ATOM 1428 N N . GLU A 1 182 ? -1.176 3.180 -25.018 1.00 93.00 182 GLU A N 1
ATOM 1429 C CA . GLU A 1 182 ? -1.790 4.404 -25.537 1.00 93.00 182 GLU A CA 1
ATOM 1430 C C . GLU A 1 182 ? -1.114 5.705 -25.070 1.00 93.00 182 GLU A C 1
ATOM 1432 O O . GLU A 1 182 ? -1.495 6.775 -25.542 1.00 93.00 182 GLU A O 1
ATOM 1437 N N . ASN A 1 183 ? -0.143 5.657 -24.148 1.00 94.06 183 ASN A N 1
ATOM 1438 C CA . ASN A 1 183 ? 0.427 6.866 -23.529 1.00 94.06 183 ASN A CA 1
ATOM 1439 C C . ASN A 1 183 ? 1.930 7.086 -23.775 1.00 94.06 183 ASN A C 1
ATOM 1441 O O . ASN A 1 183 ? 2.556 7.889 -23.084 1.00 94.06 183 ASN A O 1
ATOM 1445 N N . HIS A 1 184 ? 2.506 6.416 -24.774 1.00 90.06 184 HIS A N 1
ATOM 1446 C CA . HIS A 1 184 ? 3.900 6.608 -25.178 1.00 90.06 184 HIS A CA 1
ATOM 1447 C C . HIS A 1 184 ? 4.101 6.467 -26.686 1.00 90.06 184 HIS A C 1
ATOM 1449 O O . HIS A 1 184 ? 3.234 5.985 -27.408 1.00 90.06 184 HIS A O 1
ATOM 1455 N N . ASN A 1 185 ? 5.278 6.888 -27.155 1.00 90.50 185 ASN A N 1
ATOM 1456 C CA . ASN A 1 185 ? 5.684 6.789 -28.553 1.00 90.50 185 ASN A CA 1
ATOM 1457 C C . ASN A 1 185 ? 7.176 6.425 -28.639 1.00 90.50 185 ASN A C 1
ATOM 1459 O O . ASN A 1 185 ? 8.029 7.293 -28.824 1.00 90.50 185 ASN A O 1
ATOM 1463 N N . PHE A 1 186 ? 7.495 5.149 -28.413 1.00 90.75 186 PHE A N 1
ATOM 1464 C CA . PHE A 1 186 ? 8.863 4.625 -28.473 1.00 90.75 186 PHE A CA 1
ATOM 1465 C C . PHE A 1 186 ? 9.119 3.905 -29.801 1.00 90.75 186 PHE A C 1
ATOM 1467 O O . PHE A 1 186 ? 8.233 3.230 -30.323 1.00 90.75 186 PHE A O 1
ATOM 1474 N N . ASP A 1 187 ? 10.351 3.984 -30.315 1.00 94.12 187 ASP A N 1
ATOM 1475 C CA . ASP A 1 187 ? 10.808 3.091 -31.384 1.00 94.12 187 ASP A CA 1
ATOM 1476 C C . ASP A 1 187 ? 11.190 1.730 -30.786 1.00 94.12 187 ASP A C 1
ATOM 1478 O O . ASP A 1 187 ? 12.246 1.562 -30.171 1.00 94.12 187 ASP A O 1
ATOM 1482 N N . LEU A 1 188 ? 10.298 0.756 -30.961 1.00 93.62 188 LEU A N 1
ATOM 1483 C CA . LEU A 1 188 ? 10.444 -0.610 -30.460 1.00 93.62 188 LEU A CA 1
ATOM 1484 C C . LEU A 1 188 ? 10.787 -1.607 -31.575 1.00 93.62 188 LEU A C 1
ATOM 1486 O O . LEU A 1 188 ? 10.640 -2.807 -31.382 1.00 93.62 188 LEU A O 1
ATOM 1490 N N . SER A 1 189 ? 11.278 -1.144 -32.732 1.00 95.31 189 SER A N 1
ATOM 1491 C CA . SER A 1 189 ? 11.649 -2.010 -33.871 1.00 95.31 189 SER A CA 1
ATOM 1492 C C . SER A 1 189 ? 12.684 -3.096 -33.534 1.00 95.31 189 SER A C 1
ATOM 1494 O O . SER A 1 189 ? 12.807 -4.089 -34.249 1.00 95.31 189 SER A O 1
ATOM 1496 N N . HIS A 1 190 ? 13.406 -2.932 -32.426 1.00 95.94 190 HIS A N 1
ATOM 1497 C CA . HIS A 1 190 ? 14.422 -3.850 -31.924 1.00 95.94 190 HIS A CA 1
ATOM 1498 C C . HIS A 1 190 ? 13.887 -4.923 -30.950 1.00 95.94 190 HIS A C 1
ATOM 1500 O O . HIS A 1 190 ? 14.672 -5.754 -30.491 1.00 95.94 190 HIS A O 1
ATOM 1506 N N . CYS A 1 191 ? 12.597 -4.914 -30.581 1.00 95.19 191 CYS A N 1
ATOM 1507 C CA . CYS A 1 191 ? 12.028 -5.856 -29.608 1.00 95.19 191 CYS A CA 1
ATOM 1508 C C . CYS A 1 191 ? 10.513 -6.101 -29.788 1.00 95.19 191 CYS A C 1
ATOM 1510 O O . CYS A 1 191 ? 9.864 -5.543 -30.667 1.00 95.19 191 CYS A O 1
ATOM 1512 N N . ASP A 1 192 ? 9.939 -6.975 -28.954 1.00 93.62 192 ASP A N 1
ATOM 1513 C CA . ASP A 1 192 ? 8.484 -7.128 -28.842 1.00 93.62 192 ASP A CA 1
ATOM 1514 C C . ASP A 1 192 ? 7.928 -6.090 -27.857 1.00 93.62 192 ASP A C 1
ATOM 1516 O O . ASP A 1 192 ? 8.102 -6.215 -26.645 1.00 93.62 192 ASP A O 1
ATOM 1520 N N . GLY A 1 193 ? 7.260 -5.064 -28.386 1.00 91.38 193 GLY A N 1
ATOM 1521 C CA . GLY A 1 193 ? 6.681 -3.969 -27.604 1.00 91.38 193 GLY A CA 1
ATOM 1522 C C . GLY A 1 193 ? 5.316 -4.256 -26.972 1.00 91.38 193 GLY A C 1
ATOM 1523 O O . GLY A 1 193 ? 4.678 -3.336 -26.458 1.00 91.38 193 GLY A O 1
ATOM 1524 N N . ARG A 1 194 ? 4.799 -5.490 -27.043 1.00 93.69 194 ARG A N 1
ATOM 1525 C CA . ARG A 1 194 ? 3.461 -5.807 -26.521 1.00 93.69 194 ARG A CA 1
ATOM 1526 C C . ARG A 1 194 ? 3.433 -5.797 -24.995 1.00 93.69 194 ARG A C 1
ATOM 1528 O O . ARG A 1 194 ? 4.147 -6.544 -24.333 1.00 93.69 194 ARG A O 1
ATOM 1535 N N . PHE A 1 195 ? 2.491 -5.043 -24.438 1.00 94.81 195 PHE A N 1
ATOM 1536 C CA . PHE A 1 195 ? 2.220 -5.044 -23.004 1.00 94.81 195 PHE A CA 1
ATOM 1537 C C . PHE A 1 195 ? 1.385 -6.261 -22.591 1.00 94.81 195 PHE A C 1
ATOM 1539 O O . PHE A 1 195 ? 0.372 -6.615 -23.214 1.00 94.81 195 PHE A O 1
ATOM 1546 N N . THR A 1 196 ? 1.781 -6.870 -21.478 1.00 95.56 196 THR A N 1
ATOM 1547 C CA . THR A 1 196 ? 0.980 -7.867 -20.766 1.00 95.56 196 THR A CA 1
ATOM 1548 C C . THR A 1 196 ? 0.124 -7.203 -19.682 1.00 95.56 196 THR A C 1
ATOM 1550 O O . THR A 1 196 ? 0.157 -5.983 -19.522 1.00 95.56 196 THR A O 1
ATOM 1553 N N . PHE A 1 197 ? -0.683 -7.984 -18.961 1.00 97.06 197 PHE A N 1
ATOM 1554 C CA . PHE A 1 197 ? -1.449 -7.467 -17.828 1.00 97.06 197 PHE A CA 1
ATOM 1555 C C . PHE A 1 197 ? -0.518 -7.007 -16.705 1.00 97.06 197 PHE A C 1
ATOM 1557 O O . PHE A 1 197 ? 0.406 -7.734 -16.333 1.00 97.06 197 PHE A O 1
ATOM 1564 N N . THR A 1 198 ? -0.801 -5.848 -16.112 1.00 97.44 198 THR A N 1
ATOM 1565 C CA . THR A 1 198 ? 0.006 -5.279 -15.019 1.00 97.44 198 THR A CA 1
ATOM 1566 C C . THR A 1 198 ? 0.166 -6.260 -13.858 1.00 97.44 198 THR A C 1
ATOM 1568 O O . THR A 1 198 ? 1.224 -6.316 -13.237 1.00 97.44 198 THR A O 1
ATOM 1571 N N . MET A 1 199 ? -0.846 -7.094 -13.581 1.00 97.12 199 MET A N 1
ATOM 1572 C CA . MET A 1 199 ? -0.742 -8.125 -12.542 1.00 97.12 199 MET A CA 1
ATOM 1573 C C . MET A 1 199 ? 0.365 -9.157 -12.824 1.00 97.12 199 MET A C 1
ATOM 1575 O O . MET A 1 199 ? 1.006 -9.641 -11.894 1.00 97.12 199 MET A O 1
ATOM 1579 N N . TYR A 1 200 ? 0.619 -9.484 -14.095 1.00 97.25 200 TYR A N 1
ATOM 1580 C CA . TYR A 1 200 ? 1.694 -10.396 -14.485 1.00 97.25 200 TYR A CA 1
ATOM 1581 C C . TYR A 1 200 ? 3.057 -9.715 -14.417 1.00 97.25 200 TYR A C 1
ATOM 1583 O O . TYR A 1 200 ? 4.017 -10.350 -13.986 1.00 97.25 200 TYR A O 1
ATOM 1591 N N . GLU A 1 201 ? 3.140 -8.426 -14.750 1.00 97.25 201 GLU A N 1
ATOM 1592 C CA . GLU A 1 201 ? 4.356 -7.634 -14.533 1.00 97.25 201 GLU A CA 1
ATOM 1593 C C . GLU A 1 201 ? 4.701 -7.532 -13.042 1.00 97.25 201 GLU A C 1
ATOM 1595 O O . GLU A 1 201 ? 5.846 -7.764 -12.657 1.00 97.25 201 GLU A O 1
ATOM 1600 N N . ASN A 1 202 ? 3.704 -7.280 -12.189 1.00 97.69 202 ASN A N 1
ATOM 1601 C CA . ASN A 1 202 ? 3.847 -7.260 -10.733 1.00 97.69 202 ASN A CA 1
ATOM 1602 C C . ASN A 1 202 ? 4.335 -8.617 -10.204 1.00 97.69 202 ASN A C 1
ATOM 1604 O O . ASN A 1 202 ? 5.337 -8.679 -9.490 1.00 97.69 202 ASN A O 1
ATOM 1608 N N . LEU A 1 203 ? 3.688 -9.714 -10.618 1.00 97.38 203 LEU A N 1
ATOM 1609 C CA . LEU A 1 203 ? 4.073 -11.068 -10.217 1.00 97.38 203 LEU A CA 1
ATOM 1610 C C . LEU A 1 203 ? 5.485 -11.430 -10.698 1.00 97.38 203 LEU A C 1
ATOM 1612 O O . LEU A 1 203 ? 6.266 -12.011 -9.943 1.00 97.38 203 LEU A O 1
ATOM 1616 N N . ARG A 1 204 ? 5.844 -11.063 -11.935 1.00 97.69 204 ARG A N 1
ATOM 1617 C CA . ARG A 1 204 ?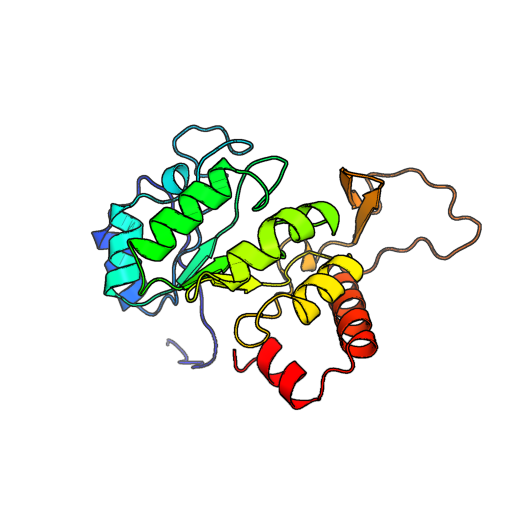 7.188 -11.260 -12.493 1.00 97.69 204 ARG A CA 1
ATOM 1618 C C . ARG A 1 204 ? 8.230 -10.492 -11.684 1.00 97.69 204 ARG A C 1
ATOM 1620 O O . ARG A 1 204 ? 9.237 -11.079 -11.291 1.00 97.69 204 ARG A O 1
ATOM 1627 N N . ALA A 1 205 ? 7.999 -9.207 -11.430 1.00 97.81 205 ALA A N 1
ATOM 1628 C CA . ALA A 1 205 ? 8.913 -8.357 -10.676 1.00 97.81 205 ALA A CA 1
ATOM 1629 C C . ALA A 1 205 ? 9.100 -8.857 -9.238 1.00 97.81 205 ALA A C 1
ATOM 1631 O O . ALA A 1 205 ? 10.237 -8.979 -8.776 1.00 97.81 205 ALA A O 1
ATOM 1632 N N . PHE A 1 206 ? 8.009 -9.233 -8.564 1.00 98.12 206 PHE A N 1
ATOM 1633 C CA . PHE A 1 206 ? 8.064 -9.813 -7.224 1.00 98.12 206 PHE A CA 1
ATOM 1634 C C . PHE A 1 206 ? 8.799 -11.158 -7.222 1.00 98.12 206 PHE A C 1
ATOM 1636 O O . PHE A 1 206 ? 9.686 -11.385 -6.399 1.00 98.12 206 PHE A O 1
ATOM 1643 N N . GLY A 1 207 ? 8.521 -12.029 -8.197 1.00 98.00 207 GLY A N 1
ATOM 1644 C CA . GLY A 1 207 ? 9.196 -13.317 -8.351 1.00 98.00 207 GLY A CA 1
ATOM 1645 C C . GLY A 1 207 ? 10.704 -13.192 -8.605 1.00 98.00 207 GLY A C 1
ATOM 1646 O O . GLY A 1 207 ? 11.486 -13.978 -8.066 1.00 98.00 207 GLY A O 1
ATOM 1647 N N . LEU A 1 208 ? 11.140 -12.194 -9.382 1.00 98.12 208 LEU A N 1
ATOM 1648 C CA . LEU A 1 208 ? 12.564 -11.890 -9.582 1.00 98.12 208 LEU A CA 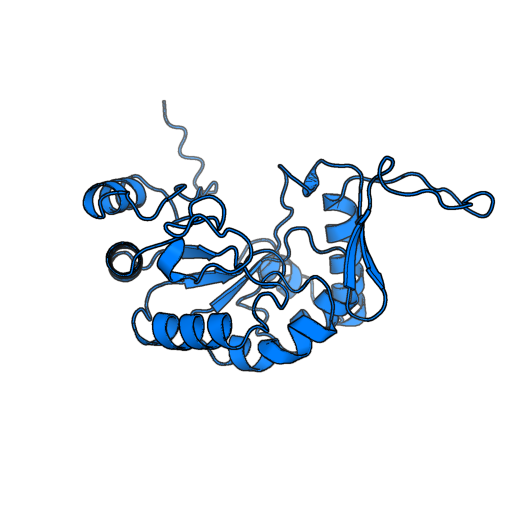1
ATOM 1649 C C . LEU A 1 208 ? 13.238 -11.439 -8.281 1.00 98.12 208 LEU A C 1
ATOM 1651 O O . LEU A 1 208 ? 14.347 -11.889 -7.980 1.00 98.12 208 LEU A O 1
ATOM 1655 N N . ALA A 1 209 ? 12.570 -10.596 -7.494 1.00 98.19 209 ALA A N 1
ATOM 1656 C CA . ALA A 1 209 ? 13.072 -10.167 -6.193 1.00 98.19 209 ALA A CA 1
ATOM 1657 C C . ALA A 1 209 ? 13.154 -11.333 -5.199 1.00 98.19 209 ALA A C 1
ATOM 1659 O O . ALA A 1 209 ? 14.185 -11.524 -4.553 1.00 98.19 209 ALA A O 1
ATOM 1660 N N . CYS A 1 210 ? 12.132 -12.191 -5.150 1.00 97.81 210 CYS A N 1
ATOM 1661 C CA . CYS A 1 210 ? 12.130 -13.388 -4.310 1.00 97.81 210 CYS A CA 1
ATOM 1662 C C . CYS A 1 210 ? 13.299 -14.328 -4.635 1.00 97.81 210 CYS A C 1
ATOM 1664 O O . CYS A 1 210 ? 13.972 -14.816 -3.728 1.00 97.81 210 CYS A O 1
ATOM 1666 N N . LYS A 1 211 ? 13.582 -14.549 -5.928 1.00 97.94 211 LYS A N 1
ATOM 1667 C CA . LYS A 1 211 ? 14.717 -15.374 -6.376 1.00 97.94 211 LYS A CA 1
ATOM 1668 C C . LYS A 1 211 ? 16.061 -14.777 -5.965 1.00 97.94 211 LYS A C 1
ATOM 1670 O O . LYS A 1 211 ? 16.909 -15.502 -5.451 1.00 97.94 211 LYS A O 1
ATOM 1675 N N . ARG A 1 212 ? 16.258 -13.468 -6.160 1.00 98.12 212 ARG A N 1
ATOM 1676 C CA . ARG A 1 212 ? 17.501 -12.773 -5.775 1.00 98.12 212 ARG A CA 1
ATOM 1677 C C . ARG A 1 212 ? 17.737 -12.807 -4.266 1.00 98.12 212 ARG A C 1
ATOM 1679 O O . ARG A 1 212 ? 18.861 -13.051 -3.837 1.00 98.12 212 ARG A O 1
ATOM 1686 N N . ASN A 1 213 ? 16.668 -12.665 -3.487 1.00 97.94 213 ASN A N 1
ATOM 1687 C CA . ASN A 1 213 ? 16.693 -12.735 -2.025 1.00 97.94 213 ASN A CA 1
ATOM 1688 C C . ASN A 1 213 ? 16.598 -14.166 -1.469 1.00 97.94 213 ASN A C 1
ATOM 1690 O O . ASN A 1 213 ? 16.574 -14.346 -0.255 1.00 97.94 213 ASN A O 1
ATOM 1694 N N . LYS A 1 214 ? 16.582 -15.186 -2.340 1.00 97.88 214 LYS A N 1
ATOM 1695 C CA . LYS A 1 214 ? 16.580 -16.614 -1.980 1.00 97.88 214 LYS A CA 1
ATOM 1696 C C . LYS A 1 214 ? 15.458 -16.999 -1.005 1.00 97.88 214 LYS A C 1
ATOM 1698 O O . LYS A 1 214 ? 15.682 -17.794 -0.093 1.00 97.88 214 LYS A O 1
ATOM 1703 N N . LEU A 1 215 ? 14.257 -16.449 -1.197 1.00 97.94 215 LEU A N 1
ATOM 1704 C CA . LEU A 1 215 ? 13.101 -16.807 -0.374 1.00 97.94 215 LEU A CA 1
ATOM 1705 C C . LEU A 1 215 ? 12.788 -18.304 -0.499 1.00 97.94 215 LEU A C 1
ATOM 1707 O O . LEU A 1 215 ? 12.743 -18.864 -1.597 1.00 97.94 215 LEU A O 1
ATOM 1711 N N . SER A 1 216 ? 12.546 -18.938 0.644 1.00 97.94 216 SER A N 1
ATOM 1712 C CA . SER A 1 216 ? 12.060 -20.312 0.724 1.00 97.94 216 SER A CA 1
ATOM 1713 C C . SER A 1 216 ? 10.593 -20.418 0.298 1.00 97.94 216 SER A C 1
ATOM 1715 O O . SER A 1 216 ? 9.845 -19.440 0.315 1.00 97.94 216 SER A O 1
ATOM 1717 N N . ALA A 1 217 ? 10.148 -21.639 -0.011 1.00 97.44 217 ALA A N 1
ATOM 1718 C CA . ALA A 1 217 ? 8.740 -21.912 -0.293 1.00 97.44 217 ALA A CA 1
ATOM 1719 C C . ALA A 1 217 ? 7.819 -21.483 0.864 1.00 97.44 217 ALA A C 1
ATOM 1721 O O . ALA A 1 217 ? 6.748 -20.945 0.608 1.00 97.44 217 ALA A O 1
ATOM 1722 N N . LYS A 1 218 ? 8.259 -21.643 2.123 1.00 97.81 218 LYS A N 1
ATOM 1723 C CA . LYS A 1 218 ? 7.465 -21.232 3.287 1.00 97.81 218 LYS A CA 1
ATOM 1724 C C . LYS A 1 218 ? 7.337 -19.712 3.401 1.00 97.81 218 LYS A C 1
ATOM 1726 O O . LYS A 1 218 ? 6.261 -19.214 3.694 1.00 97.81 218 LYS A O 1
ATOM 1731 N N . GLN A 1 219 ? 8.407 -18.964 3.126 1.00 97.88 219 GLN A N 1
ATOM 1732 C CA . GLN A 1 219 ? 8.338 -17.496 3.093 1.00 97.88 219 GLN A CA 1
ATOM 1733 C C . GLN A 1 219 ? 7.413 -16.998 1.979 1.00 97.88 219 GLN A C 1
ATOM 1735 O O . GLN A 1 219 ? 6.674 -16.040 2.181 1.00 97.88 219 GLN A O 1
ATOM 1740 N N . LEU A 1 220 ? 7.427 -17.659 0.818 1.00 97.19 220 LEU A N 1
ATOM 1741 C CA . LEU A 1 220 ? 6.498 -17.354 -0.270 1.00 97.19 220 LEU A CA 1
ATOM 1742 C C . LEU A 1 220 ? 5.049 -17.643 0.135 1.00 97.19 220 LEU A C 1
ATOM 1744 O O . LEU A 1 220 ? 4.203 -16.773 -0.019 1.00 97.19 220 LEU A O 1
ATOM 1748 N N . GLU A 1 221 ? 4.766 -18.821 0.691 1.00 97.50 221 GLU A N 1
ATOM 1749 C CA . GLU A 1 221 ? 3.431 -19.169 1.197 1.00 97.50 221 GLU A CA 1
ATOM 1750 C C . GLU A 1 221 ? 2.928 -18.144 2.220 1.00 97.50 221 GLU A C 1
ATOM 1752 O O . GLU A 1 221 ? 1.788 -17.695 2.133 1.00 97.50 221 GLU A O 1
ATOM 1757 N N . ASN A 1 222 ? 3.805 -17.699 3.121 1.00 97.62 222 ASN A N 1
ATOM 1758 C CA . ASN A 1 222 ? 3.462 -16.678 4.098 1.00 97.62 222 ASN A CA 1
ATOM 1759 C C . ASN A 1 222 ? 3.022 -15.366 3.437 1.00 97.62 222 ASN A C 1
ATOM 1761 O O . ASN A 1 222 ? 1.928 -14.883 3.705 1.00 97.62 222 ASN A O 1
ATOM 1765 N N . ILE A 1 223 ? 3.815 -14.830 2.507 1.00 97.69 223 ILE A N 1
ATOM 1766 C CA . ILE A 1 223 ? 3.493 -13.553 1.848 1.00 97.69 223 ILE A CA 1
ATOM 1767 C C . ILE A 1 223 ? 2.234 -13.656 0.971 1.00 97.69 223 ILE A C 1
ATOM 1769 O O . ILE A 1 223 ? 1.496 -12.679 0.827 1.00 97.69 223 ILE A O 1
ATOM 1773 N N . PHE A 1 224 ? 1.988 -14.813 0.354 1.00 96.44 224 PHE A N 1
ATOM 1774 C CA . PHE A 1 224 ? 0.841 -15.007 -0.534 1.00 96.44 224 PHE A CA 1
ATOM 1775 C C . PHE A 1 224 ? -0.453 -15.396 0.192 1.00 96.44 224 PHE A C 1
ATOM 1777 O O . PHE A 1 224 ? -1.517 -15.260 -0.417 1.00 96.44 224 PHE A O 1
ATOM 1784 N N . PHE A 1 225 ? -0.389 -15.892 1.433 1.00 94.12 225 PHE A N 1
ATOM 1785 C CA . PHE A 1 225 ? -1.571 -16.446 2.097 1.00 94.12 225 PHE A CA 1
ATOM 1786 C C . PHE A 1 225 ? -1.587 -16.365 3.633 1.00 94.12 225 PHE A C 1
ATOM 1788 O O . PHE A 1 225 ? -2.622 -15.990 4.172 1.00 94.12 225 PHE A O 1
ATOM 1795 N N . GLU A 1 226 ? -0.509 -16.728 4.340 1.00 94.31 226 GLU A N 1
ATOM 1796 C CA . GLU A 1 226 ? -0.569 -16.896 5.814 1.00 94.31 226 GLU A CA 1
ATOM 1797 C C . GLU A 1 226 ? -0.393 -15.601 6.630 1.00 94.31 226 GLU A C 1
ATOM 1799 O O . GLU A 1 226 ? -0.759 -15.581 7.806 1.00 94.31 226 GLU A O 1
ATOM 1804 N N . ASN A 1 227 ? 0.209 -14.557 6.049 1.00 93.88 227 ASN A N 1
ATOM 1805 C CA . ASN A 1 227 ? 0.462 -13.273 6.724 1.00 93.88 227 ASN A CA 1
ATOM 1806 C C . ASN A 1 227 ? -0.804 -12.430 6.957 1.00 93.88 227 ASN A C 1
ATOM 1808 O O . ASN A 1 227 ? -1.736 -12.474 6.123 1.00 93.88 227 ASN A O 1
#

Solvent-accessible surface area (backbone atoms only — not comparable to full-atom values): 12131 Å² total; per-residue (Å²): 134,84,78,82,60,89,86,69,77,48,62,43,79,49,43,50,84,61,57,50,69,59,51,46,54,45,42,78,74,63,33,57,26,36,31,39,38,35,88,42,19,74,81,71,43,41,60,68,42,56,73,66,31,14,41,35,69,68,48,49,49,50,33,23,79,64,55,24,31,36,48,40,52,77,30,40,94,51,17,48,44,27,68,68,50,40,53,49,48,57,53,47,48,68,76,35,64,50,27,36,40,32,22,38,28,48,38,55,28,68,41,46,75,37,36,71,70,27,42,65,65,50,50,71,40,86,42,49,30,36,24,44,18,60,40,32,45,32,62,34,41,39,51,44,71,73,59,30,63,62,76,38,30,34,68,39,48,36,82,66,75,57,12,70,36,51,26,45,45,47,67,58,95,96,46,70,48,78,45,34,91,85,77,67,88,76,93,44,92,90,58,86,77,76,67,53,40,19,33,55,41,23,52,50,19,45,51,52,21,38,59,77,69,63,61,48,73,66,58,49,47,30,26,68,66,74,84

Organism: NCBI:txid412755

Secondary structure (DSSP, 8-state):
-----TT---PEEE-TTS-HHHHHHHHHTT--EEEE-GGG-TTS-TTT--HHHHS-HHHHHHHHHTT-EEEE---STTGGGSHHHHHHHHHHHHH-TT-EEEEHHHHT--SHHHHHHHHHHHHH-TTEEEE-TT---HHHHHHHHHHS-GGGEE----TTTTTTSB-EEEEETTEEEEE-TTS-----TTS-----BHHHHHHHHHHHHHHHTT--HHHHHIIIII-

pLDDT: mean 95.04, std 9.17, range [34.66, 98.81]

Nearest PDB structures (foldseek):
  2dvu-assembly1_B  TM=6.587E-01  e=2.986E-05  Rhizobium sp. MTP-10005
  1d9e-assembly1_D  TM=4.467E-01  e=9.119E-01  Escherichia coli
  1o60-assembly1_D  TM=4.738E-01  e=1.164E+00  Haemophilus influenzae
  1d9e-assembly1_C  TM=3.632E-01  e=7.141E-01  Escherichia coli

Radius of gyration: 18.02 Å; Cα contacts (8 Å, |Δi|>4): 423; chains: 1; bounding box: 46×41×53 Å

Foldseek 3Di:
DDDPPVADAAAAEDAAPDDLVVLLVVVVVGHQYHEFALCRFCVNPSADGEQCSRHPPSNLVSCLVVLGEYADEDHYPLQCLDPRRLVRCVVSCVVRVSYQYEQEQLSVCLDLVSCVNCQQVQQPRPRYAYENELRLALNSLLCCVVRHDLLRAAYDLNVPPPQQAFWHWDDDDSDIDTDHPPPDDDDQVVHPPGTDGSSVSSVVSNVVSCVVVVPDPVSVCSRHPVD

Sequence (227 aa):
QSGSNSNTACYYLVNPQMDPGTIRKALERGFSGLKPYRFFSKTGDRDNCRITDMITEEQISVVDDLKSIILLHVSKANAMADEENLADLERLSSKYPDVKFLLAHCARCFIPELLNKCVDKLAQLPNIFIGTSAVTGSDVFDMLLTRFPQERLLYGSDCIFPGISRGTFVHFGRSWDFLTPENHNFDLSHCDGRFTFTMYENLRAFGLACKRNKLSAKQLENIFFEN